Protein AF-A0A0S9PGB2-F1 (afdb_monomer)

Radius of gyration: 27.09 Å; Cα contacts (8 Å, |Δi|>4): 411; chains: 1; bounding box: 70×61×72 Å

Sequence (235 aa):
MLALAMAAGVLAFSVLALTLFSVLPAKAAVHAAADSAAIAAAESASRSTAERSCSIAAEAASLNGTTLLRCDVSDSEATVAVGRSILATSFSVTARAAVPRAKPTVANGAMPDDELVPVVYPGVRESPPVRLRSDVAAALLRLLEAYHAETGDYLPVDEGYRDLAEQQRVFDQYGWPRAAIPGTSNHGEGTAVDFVNPPVVRWAHPHTWLAANASQFGFEPLTDPDEPWHWNYTG

Structure (mmCIF, N/CA/C/O backbone):
data_AF-A0A0S9PGB2-F1
#
_entry.id   AF-A0A0S9PGB2-F1
#
loop_
_atom_site.group_PDB
_atom_site.id
_atom_site.type_symbol
_atom_site.label_atom_id
_atom_site.label_alt_id
_atom_site.label_comp_id
_atom_site.label_asym_id
_atom_site.label_entity_id
_atom_site.label_seq_id
_atom_site.pdbx_PDB_ins_code
_atom_site.Cartn_x
_atom_site.Cartn_y
_atom_site.Cartn_z
_atom_site.occupancy
_atom_site.B_iso_or_equiv
_atom_site.auth_seq_id
_atom_site.auth_comp_id
_atom_site.auth_asym_id
_atom_site.auth_atom_id
_atom_site.pdbx_PDB_model_num
ATOM 1 N N . MET A 1 1 ? -44.911 40.619 44.812 1.00 62.84 1 MET A N 1
ATOM 2 C CA . MET A 1 1 ? -44.079 40.505 43.588 1.00 62.84 1 MET A CA 1
ATOM 3 C C . MET A 1 1 ? -42.685 39.937 43.860 1.00 62.84 1 MET A C 1
ATOM 5 O O . MET A 1 1 ? -42.253 39.093 43.090 1.00 62.84 1 MET A O 1
ATOM 9 N N . LEU A 1 2 ? -42.019 40.299 44.966 1.00 67.25 2 LEU A N 1
ATOM 10 C CA . LEU A 1 2 ? -40.672 39.805 45.307 1.00 67.25 2 LEU A CA 1
ATOM 11 C C . LEU A 1 2 ? -40.567 38.267 45.439 1.00 67.25 2 LEU A C 1
ATOM 13 O O . LEU A 1 2 ? -39.632 37.671 44.920 1.00 67.25 2 LEU A O 1
ATOM 17 N N . ALA A 1 3 ? -41.554 37.610 46.060 1.00 67.81 3 ALA A N 1
ATOM 18 C CA . ALA A 1 3 ? -41.560 36.151 46.225 1.00 67.81 3 ALA A CA 1
ATOM 19 C C . ALA A 1 3 ? -41.664 35.379 44.892 1.00 67.81 3 ALA A C 1
ATOM 21 O O . ALA A 1 3 ? -40.992 34.368 44.719 1.00 67.81 3 ALA A O 1
ATOM 22 N N . LEU A 1 4 ? -42.449 35.881 43.926 1.00 68.19 4 LEU A N 1
ATOM 23 C CA . LEU A 1 4 ? -42.538 35.282 42.587 1.00 68.19 4 LEU A CA 1
ATOM 24 C C . LEU A 1 4 ? -41.225 35.439 41.808 1.00 68.19 4 LEU A C 1
ATOM 26 O O . LEU A 1 4 ? -40.801 34.504 41.138 1.00 68.19 4 LEU A O 1
ATOM 30 N N . ALA A 1 5 ? -40.570 36.599 41.918 1.00 71.06 5 ALA A N 1
ATOM 31 C CA . ALA A 1 5 ? -39.291 36.850 41.258 1.00 71.06 5 ALA A CA 1
ATOM 32 C C . ALA A 1 5 ? -38.166 35.961 41.820 1.00 71.06 5 ALA A C 1
ATOM 34 O O . ALA A 1 5 ? -37.381 35.412 41.051 1.00 71.06 5 ALA A O 1
ATOM 35 N N . MET A 1 6 ? -38.124 35.752 43.144 1.00 73.44 6 MET A N 1
ATOM 36 C CA . MET A 1 6 ? -37.164 34.828 43.761 1.00 73.44 6 MET A CA 1
ATOM 37 C C . MET A 1 6 ? -37.427 33.371 43.364 1.00 73.44 6 MET A C 1
ATOM 39 O O . MET A 1 6 ? -36.485 32.665 43.016 1.00 73.44 6 MET A O 1
ATOM 43 N N . ALA A 1 7 ? -38.690 32.930 43.344 1.00 73.56 7 ALA A N 1
ATOM 44 C CA . ALA A 1 7 ? -39.041 31.579 42.906 1.00 73.56 7 ALA A CA 1
ATOM 45 C C . ALA A 1 7 ? -38.656 31.329 41.435 1.00 73.56 7 ALA A C 1
ATOM 47 O O . ALA A 1 7 ? -38.067 30.296 41.123 1.00 73.56 7 ALA A O 1
ATOM 48 N N . ALA A 1 8 ? -38.917 32.295 40.546 1.00 74.06 8 ALA A N 1
ATOM 49 C CA . ALA A 1 8 ? -38.516 32.219 39.141 1.00 74.06 8 ALA A CA 1
ATOM 50 C C . ALA A 1 8 ? -36.985 32.197 38.967 1.00 74.06 8 ALA A C 1
ATOM 52 O O . ALA A 1 8 ? -36.471 31.423 38.160 1.00 74.06 8 ALA A O 1
ATOM 53 N N . GLY A 1 9 ? -36.251 32.996 39.751 1.00 76.12 9 GLY A N 1
ATOM 54 C CA . GLY A 1 9 ? -34.786 33.019 39.740 1.00 76.12 9 GLY A CA 1
ATOM 55 C C . GLY A 1 9 ? -34.155 31.709 40.220 1.00 76.12 9 GLY A C 1
ATOM 56 O O . GLY A 1 9 ? -33.225 31.214 39.585 1.00 76.12 9 GLY A O 1
ATOM 57 N N . VAL A 1 10 ? -34.692 31.105 41.287 1.00 78.56 10 VAL A N 1
ATOM 58 C CA . VAL A 1 10 ? -34.246 29.788 41.775 1.00 78.56 10 VAL A CA 1
ATOM 59 C C . VAL A 1 10 ? -34.512 28.712 40.726 1.00 78.56 10 VAL A C 1
ATOM 61 O O . VAL A 1 10 ? -33.611 27.935 40.432 1.00 78.56 10 VAL A O 1
ATOM 64 N N . LEU A 1 11 ? -35.694 28.704 40.099 1.00 77.31 11 LEU A N 1
ATOM 65 C CA . LEU A 1 11 ? -36.014 27.736 39.046 1.00 77.31 11 LEU A CA 1
ATOM 66 C C . LEU A 1 11 ? -35.051 27.851 37.852 1.00 77.31 11 LEU A C 1
ATOM 68 O O . LEU A 1 11 ? -34.526 26.843 37.382 1.00 77.31 11 LEU A O 1
ATOM 72 N N . ALA A 1 12 ? -34.785 29.077 37.390 1.00 73.88 12 ALA A N 1
ATOM 73 C CA . ALA A 1 12 ? -33.866 29.332 36.284 1.00 73.88 12 ALA A CA 1
ATOM 74 C C . ALA A 1 12 ? -32.426 28.912 36.624 1.00 73.88 12 ALA A C 1
ATOM 76 O O . ALA A 1 12 ? -31.763 28.271 35.809 1.00 73.88 12 ALA A O 1
ATOM 77 N N . PHE A 1 13 ? -31.961 29.208 37.843 1.00 77.81 13 PHE A N 1
ATOM 78 C CA . PHE A 1 13 ? -30.645 28.785 38.318 1.00 77.81 13 PHE A CA 1
ATOM 79 C C . PHE A 1 13 ? -30.544 27.261 38.452 1.00 77.81 13 PHE A C 1
ATOM 81 O O . PHE A 1 13 ? -29.544 26.683 38.036 1.00 77.81 13 PHE A O 1
ATOM 88 N N . SER A 1 14 ? -31.578 26.590 38.968 1.00 75.06 14 SER A N 1
ATOM 89 C CA . SER A 1 14 ? -31.619 25.128 39.072 1.00 75.06 14 SER A CA 1
ATOM 90 C C . SER A 1 14 ? -31.578 24.456 37.701 1.00 75.06 14 SER A C 1
ATOM 92 O O . SER A 1 14 ? -30.811 23.514 37.521 1.00 75.06 14 SER A O 1
ATOM 94 N N . VAL A 1 15 ? -32.342 24.952 36.722 1.00 74.81 15 VAL A N 1
ATOM 95 C CA . VAL A 1 15 ? -32.314 24.437 35.341 1.00 74.81 15 VAL A CA 1
ATOM 96 C C . VAL A 1 15 ? -30.938 24.651 34.711 1.00 74.81 15 VAL A C 1
ATOM 98 O O . VAL A 1 15 ? -30.377 23.718 34.137 1.00 74.81 15 VAL A O 1
ATOM 101 N N . LEU A 1 16 ? -30.353 25.843 34.867 1.00 73.75 16 LEU A N 1
ATOM 102 C CA . LEU A 1 16 ? -29.015 26.141 34.359 1.00 73.75 16 LEU A CA 1
ATOM 103 C C . LEU A 1 16 ? -27.956 25.236 35.011 1.00 73.75 16 LEU A C 1
ATOM 105 O O . LEU A 1 16 ? -27.157 24.624 34.305 1.00 73.75 16 LEU A O 1
ATOM 109 N N . ALA A 1 17 ? -27.997 25.062 36.332 1.00 74.56 17 ALA A N 1
ATOM 110 C CA . ALA A 1 17 ? -27.107 24.160 37.057 1.00 74.56 17 ALA A CA 1
ATOM 111 C C . ALA A 1 17 ? -27.272 22.696 36.600 1.00 74.56 17 ALA A C 1
ATOM 113 O O . ALA A 1 17 ? -26.277 22.042 36.305 1.00 74.56 17 ALA A O 1
ATOM 114 N N . LEU A 1 18 ? -28.500 22.190 36.445 1.00 68.00 18 LEU A N 1
ATOM 115 C CA . LEU A 1 18 ? -28.770 20.850 35.898 1.00 68.00 18 LEU A CA 1
ATOM 116 C C . LEU A 1 18 ? -28.193 20.681 34.485 1.00 68.00 18 LEU A C 1
ATOM 118 O O . LEU A 1 18 ? -27.585 19.659 34.170 1.00 68.00 18 LEU A O 1
ATOM 122 N N . THR A 1 19 ? -28.325 21.693 33.626 1.00 67.75 19 THR A N 1
ATOM 123 C CA . THR A 1 19 ? -27.748 21.623 32.277 1.00 67.75 19 THR A CA 1
ATOM 124 C C . THR A 1 19 ? -26.215 21.593 32.312 1.00 67.75 19 THR A C 1
ATOM 126 O O . THR A 1 19 ? -25.602 20.719 31.703 1.00 67.75 19 THR A O 1
ATOM 129 N N . LEU A 1 20 ? -25.570 22.469 33.085 1.00 68.06 20 LEU A N 1
ATOM 130 C CA . LEU A 1 20 ? -24.107 22.530 33.163 1.00 68.06 20 LEU A CA 1
ATOM 131 C C . LEU A 1 20 ? -23.492 21.308 33.857 1.00 68.06 20 LEU A C 1
ATOM 133 O O . LEU A 1 20 ? -22.518 20.753 33.351 1.00 68.06 20 LEU A O 1
ATOM 137 N N . PHE A 1 21 ? -24.059 20.865 34.980 1.00 72.00 21 PHE A N 1
ATOM 138 C CA . PHE A 1 21 ? -23.478 19.793 35.794 1.00 72.00 21 PHE A CA 1
ATOM 139 C C . PHE A 1 21 ? -23.884 18.385 35.349 1.00 72.00 21 PHE A C 1
ATOM 141 O O . PHE A 1 21 ? -23.192 17.429 35.692 1.00 72.00 21 PHE A O 1
ATOM 148 N N . SER A 1 22 ? -24.975 18.223 34.592 1.00 67.75 22 SER A N 1
ATOM 149 C CA . SER A 1 22 ? -25.475 16.895 34.195 1.00 67.75 22 SER A CA 1
ATOM 150 C C . SER A 1 22 ? -25.380 16.631 32.690 1.00 67.75 22 SER A C 1
ATOM 152 O O . SER A 1 22 ? -25.021 15.526 32.289 1.00 67.75 22 SER A O 1
ATOM 154 N N . VAL A 1 23 ? -25.673 17.620 31.838 1.00 69.94 23 VAL A N 1
ATOM 155 C CA . VAL A 1 23 ? -25.815 17.423 30.377 1.00 69.94 23 VAL A CA 1
ATOM 156 C C . VAL A 1 23 ? -24.464 17.500 29.657 1.00 69.94 23 VAL A C 1
ATOM 158 O O . VAL A 1 23 ? -24.192 16.674 28.786 1.00 69.94 23 VAL A O 1
ATOM 161 N N . LEU A 1 24 ? -23.587 18.445 30.017 1.00 72.44 24 LEU A N 1
ATOM 162 C CA . LEU A 1 24 ? -22.270 18.582 29.370 1.00 72.44 24 LEU A CA 1
ATOM 163 C C . LEU A 1 24 ? -21.347 17.369 29.601 1.00 72.44 24 LEU A C 1
ATOM 165 O O . LEU A 1 24 ? -20.832 16.838 28.611 1.00 72.44 24 LEU A O 1
ATOM 169 N N . PRO A 1 25 ? -21.168 16.863 30.841 1.00 80.06 25 PRO A N 1
ATOM 170 C CA . PRO A 1 25 ? -20.353 15.669 31.074 1.00 80.06 25 PRO A CA 1
ATOM 171 C C . PRO A 1 25 ? -20.945 14.436 30.391 1.00 80.06 25 PRO A C 1
ATOM 173 O O . PRO A 1 25 ? -20.214 13.599 29.869 1.00 80.06 25 PRO A O 1
ATOM 176 N N . ALA A 1 26 ? -22.277 14.344 30.341 1.00 78.56 26 ALA A N 1
ATOM 177 C CA . ALA A 1 26 ? -22.962 13.265 29.651 1.00 78.56 26 ALA A CA 1
ATOM 178 C C . ALA A 1 26 ? -22.689 13.264 28.149 1.00 78.56 26 ALA A C 1
ATOM 180 O O . ALA A 1 26 ? -22.413 12.205 27.595 1.00 78.56 26 ALA A O 1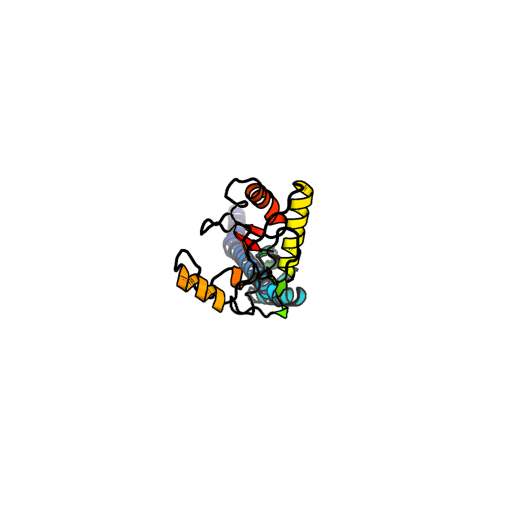
ATOM 181 N N . LYS A 1 27 ? -22.712 14.431 27.495 1.00 82.19 27 LYS A N 1
ATOM 182 C CA . LYS A 1 27 ? -22.366 14.541 26.074 1.00 82.19 27 LYS A CA 1
ATOM 183 C C . LYS A 1 27 ? -20.935 14.062 25.821 1.00 82.19 27 LYS A C 1
ATOM 185 O O . LYS A 1 27 ? -20.730 13.254 24.921 1.00 82.19 27 LYS A O 1
ATOM 190 N N . ALA A 1 28 ? -19.972 14.511 26.627 1.00 85.69 28 ALA A N 1
ATOM 191 C CA . ALA A 1 28 ? -18.584 14.059 26.519 1.00 85.69 28 ALA A CA 1
ATOM 192 C C . ALA A 1 28 ? -18.457 12.536 26.716 1.00 85.69 28 ALA A C 1
ATOM 194 O O . ALA A 1 28 ? -17.762 11.875 25.949 1.00 85.69 28 ALA A O 1
ATOM 195 N N . ALA A 1 29 ? -19.193 11.966 27.675 1.00 87.69 29 ALA A N 1
ATOM 196 C CA . ALA A 1 29 ? -19.232 10.522 27.890 1.00 87.69 29 ALA A CA 1
ATOM 197 C C . ALA A 1 29 ? -19.841 9.758 26.698 1.00 87.69 29 ALA A C 1
ATOM 199 O O . ALA A 1 29 ? -19.330 8.703 26.338 1.00 87.69 29 ALA A O 1
ATOM 200 N N . VAL A 1 30 ? -20.893 10.283 26.053 1.00 91.75 30 VAL A N 1
ATOM 201 C CA . VAL A 1 30 ? -21.469 9.660 24.843 1.00 91.75 30 VAL A CA 1
ATOM 202 C C . VAL A 1 30 ? -20.490 9.721 23.665 1.00 91.75 30 VAL A C 1
ATOM 204 O O . VAL A 1 30 ? -20.420 8.763 22.904 1.00 91.75 30 VAL A O 1
ATOM 207 N N . HIS A 1 31 ? -19.701 10.793 23.531 1.00 93.50 31 HIS A N 1
ATOM 208 C CA . HIS A 1 31 ? -18.625 10.854 22.532 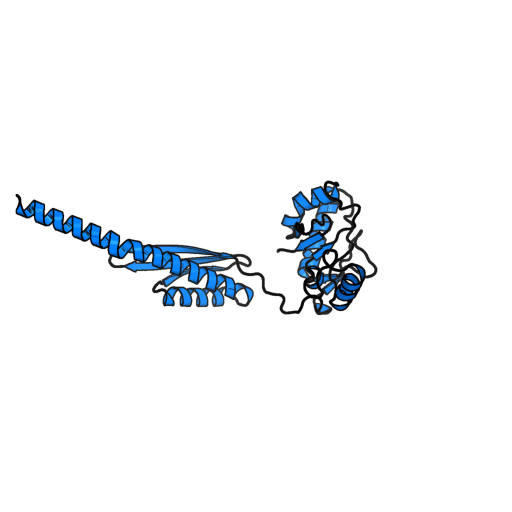1.00 93.50 31 HIS A CA 1
ATOM 209 C C . HIS A 1 31 ? -17.559 9.784 22.776 1.00 93.50 31 HIS A C 1
ATOM 211 O O . HIS A 1 31 ? -17.297 8.986 21.884 1.00 93.50 31 HIS A O 1
ATOM 217 N N . ALA A 1 32 ? -17.027 9.698 23.998 1.00 91.44 32 ALA A N 1
ATOM 218 C CA . ALA A 1 32 ? -16.041 8.674 24.343 1.00 91.44 32 ALA A CA 1
ATOM 219 C C . ALA A 1 32 ? -16.584 7.244 24.136 1.00 91.44 32 ALA A C 1
ATOM 221 O O . ALA A 1 32 ? -15.859 6.358 23.682 1.00 91.44 32 ALA A O 1
ATOM 222 N N . ALA A 1 33 ? -17.871 7.023 24.426 1.00 94.38 33 ALA A N 1
ATOM 223 C CA . ALA A 1 33 ? -18.544 5.754 24.166 1.00 94.38 33 ALA A CA 1
ATOM 224 C C . ALA A 1 33 ? -18.650 5.437 22.666 1.00 94.38 33 ALA A C 1
ATOM 226 O O . ALA A 1 33 ? -18.420 4.296 22.269 1.00 94.38 33 ALA A O 1
ATOM 227 N N . ALA A 1 34 ? -18.980 6.436 21.839 1.00 95.44 34 ALA A N 1
ATOM 228 C CA . ALA A 1 34 ? -19.053 6.290 20.389 1.00 95.44 34 ALA A CA 1
ATOM 229 C C . ALA A 1 34 ? -17.679 5.936 19.807 1.00 95.44 34 ALA A C 1
ATOM 231 O O . ALA A 1 34 ? -17.576 4.975 19.047 1.00 95.44 34 ALA A O 1
ATOM 232 N N . ASP A 1 35 ? -16.633 6.657 20.216 1.00 96.44 35 ASP A N 1
ATOM 233 C CA . ASP A 1 35 ? -15.259 6.426 19.760 1.00 96.44 35 ASP A CA 1
ATOM 234 C C . ASP A 1 35 ? -14.769 5.029 20.167 1.00 96.44 35 ASP A C 1
ATOM 236 O O . ASP A 1 35 ? -14.263 4.279 19.333 1.00 96.44 35 ASP A O 1
ATOM 240 N N . SER A 1 36 ? -15.004 4.628 21.423 1.00 96.31 36 SER A N 1
ATOM 241 C CA . SER A 1 36 ? -14.651 3.285 21.910 1.00 96.31 36 SER A CA 1
ATOM 242 C C . SER A 1 36 ? -15.353 2.184 21.111 1.00 96.31 36 SER A C 1
ATOM 244 O O . SER A 1 36 ? -14.734 1.182 20.756 1.00 96.31 36 SER A O 1
ATOM 246 N N . ALA A 1 37 ? -16.643 2.363 20.811 1.00 97.25 37 ALA A N 1
ATOM 247 C CA . ALA A 1 37 ? -17.420 1.393 20.046 1.00 97.25 37 ALA A CA 1
ATOM 248 C C . ALA A 1 37 ? -16.988 1.330 18.570 1.00 97.25 37 ALA A C 1
ATOM 250 O O . ALA A 1 37 ? -16.929 0.236 18.007 1.00 97.25 37 ALA A O 1
ATOM 251 N N . ALA A 1 38 ? -16.645 2.469 17.958 1.00 96.69 38 ALA A N 1
ATOM 252 C CA . ALA A 1 38 ? -16.111 2.521 16.598 1.00 96.69 38 ALA A CA 1
ATOM 253 C C . ALA A 1 38 ? -14.747 1.820 16.498 1.00 96.69 38 ALA A C 1
ATOM 255 O O . ALA A 1 38 ? -14.555 1.002 15.601 1.00 96.69 38 ALA A O 1
ATOM 256 N N . ILE A 1 39 ? -13.835 2.063 17.448 1.00 94.88 39 ILE A N 1
ATOM 257 C CA . ILE A 1 39 ? -12.528 1.387 17.504 1.00 94.88 39 ILE A CA 1
ATOM 258 C C . ILE A 1 39 ? -12.711 -0.127 17.658 1.00 94.88 39 ILE A C 1
ATOM 260 O O . ILE A 1 39 ? -12.121 -0.897 16.905 1.00 94.88 39 ILE A O 1
ATOM 264 N N . ALA A 1 40 ? -13.581 -0.567 18.571 1.00 94.25 40 ALA A N 1
ATOM 265 C CA . ALA A 1 40 ? -13.823 -1.992 18.795 1.00 94.25 40 ALA A CA 1
ATOM 266 C C . ALA A 1 40 ? -14.424 -2.695 17.555 1.00 94.25 40 ALA A C 1
ATOM 268 O O . ALA A 1 40 ? -14.061 -3.834 17.234 1.00 94.25 40 ALA A O 1
ATOM 269 N N . ALA A 1 41 ? -15.311 -2.010 16.823 1.00 95.25 41 ALA A N 1
ATOM 270 C CA . ALA A 1 41 ? -15.821 -2.487 15.539 1.00 95.25 41 ALA A CA 1
ATOM 271 C C . ALA A 1 41 ? -14.692 -2.609 14.502 1.00 95.25 41 ALA A C 1
ATOM 273 O O . ALA A 1 41 ? -14.531 -3.661 13.888 1.00 95.25 41 ALA A O 1
ATOM 274 N N . ALA A 1 42 ? -13.877 -1.563 14.352 1.00 92.56 42 ALA A N 1
ATOM 275 C CA . ALA A 1 42 ? -12.809 -1.506 13.363 1.00 92.56 42 ALA A CA 1
ATOM 276 C C . ALA A 1 42 ? -11.703 -2.548 13.612 1.00 92.56 42 ALA A C 1
ATOM 278 O O . ALA A 1 42 ? -11.303 -3.267 12.698 1.00 92.56 42 ALA A O 1
ATOM 279 N N . GLU A 1 43 ? -11.238 -2.705 14.853 1.00 89.44 43 GLU A N 1
ATOM 280 C CA . GLU A 1 43 ? -10.185 -3.671 15.201 1.00 89.44 43 GLU A CA 1
ATOM 281 C C . GLU A 1 43 ? -10.607 -5.130 14.983 1.00 89.44 43 GLU A C 1
ATOM 283 O O . GLU A 1 43 ? -9.780 -5.989 14.645 1.00 89.44 43 GLU A O 1
ATOM 288 N N . SER A 1 44 ? -11.890 -5.428 15.193 1.00 89.75 44 SER A N 1
ATOM 289 C CA . SER A 1 44 ? -12.446 -6.767 14.989 1.00 89.75 44 SER A CA 1
ATOM 290 C C . SER A 1 44 ? -12.783 -7.051 13.526 1.00 89.75 44 SER A C 1
ATOM 292 O O . SER A 1 44 ? -12.696 -8.210 13.115 1.00 89.75 44 SER A O 1
ATOM 294 N N . ALA A 1 45 ? -13.100 -6.025 12.730 1.00 88.69 45 ALA A N 1
ATOM 295 C CA . ALA A 1 45 ? -13.427 -6.164 11.309 1.00 88.69 45 ALA A CA 1
ATOM 296 C C . ALA A 1 45 ? -12.282 -6.799 10.505 1.00 88.69 45 ALA A C 1
ATOM 298 O O . ALA A 1 45 ? -12.523 -7.611 9.622 1.00 88.69 45 ALA A O 1
ATOM 299 N N . SER A 1 46 ? -11.030 -6.545 10.901 1.00 81.06 46 SER A N 1
ATOM 300 C CA . SER A 1 46 ? -9.842 -7.171 10.294 1.00 81.06 46 SER A CA 1
ATOM 301 C C . SER A 1 46 ? -9.795 -8.708 10.397 1.00 81.06 46 SER A C 1
ATOM 303 O O . SER A 1 46 ? -8.993 -9.346 9.719 1.00 81.06 46 SER A O 1
ATOM 305 N N . ARG A 1 47 ? -10.594 -9.317 11.287 1.00 80.75 47 ARG A N 1
ATOM 306 C CA . ARG A 1 47 ? -10.511 -10.745 11.658 1.00 80.75 47 ARG A CA 1
ATOM 307 C C . ARG A 1 47 ? -11.871 -11.441 11.772 1.00 80.75 47 ARG A C 1
ATOM 309 O O . ARG A 1 47 ? -11.922 -12.603 12.173 1.00 80.75 47 ARG A O 1
ATOM 316 N N . SER A 1 48 ? -12.978 -10.749 11.507 1.00 86.00 48 SER A N 1
ATOM 317 C CA . SER A 1 48 ? -14.324 -11.282 11.739 1.00 86.00 48 SER A CA 1
ATOM 318 C C . SER A 1 48 ? -15.366 -10.663 10.808 1.00 86.00 48 SER A C 1
ATOM 320 O O . SER A 1 48 ? -15.086 -9.712 10.090 1.00 86.00 48 SER A O 1
ATOM 322 N N . THR A 1 49 ? -16.573 -11.234 10.787 1.00 90.69 49 THR A N 1
ATOM 323 C CA . THR A 1 49 ? -17.679 -10.718 9.973 1.00 90.69 49 THR A CA 1
ATOM 324 C C . THR A 1 49 ? -18.200 -9.388 10.520 1.00 90.69 49 THR A C 1
ATOM 326 O O . THR A 1 49 ? -18.165 -9.153 11.729 1.00 90.69 49 THR A O 1
ATOM 329 N N . ALA A 1 50 ? -18.788 -8.560 9.650 1.00 90.50 50 ALA A N 1
ATOM 330 C CA . ALA A 1 50 ? -19.432 -7.302 10.041 1.00 90.50 50 ALA A CA 1
ATOM 331 C C . ALA A 1 50 ? -20.450 -7.486 11.187 1.00 90.50 50 ALA A C 1
ATOM 333 O O . ALA A 1 50 ? -20.490 -6.692 12.122 1.00 90.50 50 ALA A O 1
ATOM 334 N N . GLU A 1 51 ? -21.222 -8.579 11.172 1.00 92.94 51 GLU A N 1
ATOM 335 C CA . GLU A 1 51 ? -22.169 -8.914 12.242 1.00 92.94 51 GLU A CA 1
ATOM 336 C C . GLU A 1 51 ? -21.466 -9.116 13.595 1.00 92.94 51 GLU A C 1
ATOM 338 O O . GLU A 1 51 ? -21.896 -8.571 14.618 1.00 92.94 51 GLU A O 1
ATOM 343 N N . ARG A 1 52 ? -20.344 -9.849 13.611 1.00 94.31 52 ARG A N 1
ATOM 344 C CA . ARG A 1 52 ? -19.567 -10.071 14.835 1.00 94.31 52 ARG A CA 1
ATOM 345 C C . ARG A 1 52 ? -18.925 -8.775 15.325 1.00 94.31 52 ARG A C 1
ATOM 347 O O . ARG A 1 52 ? -18.978 -8.507 16.528 1.00 94.31 52 ARG A O 1
ATOM 354 N N . SER A 1 53 ? -18.389 -7.962 14.419 1.00 95.19 53 SER A N 1
ATOM 355 C CA . SER A 1 53 ? -17.833 -6.644 14.733 1.00 95.19 53 SER A CA 1
ATOM 356 C C . SER A 1 53 ? -18.871 -5.696 15.324 1.00 95.19 53 SER A C 1
ATOM 358 O O . SER A 1 53 ? -18.608 -5.046 16.336 1.00 95.19 53 SER A O 1
ATOM 360 N N . CYS A 1 54 ? -20.088 -5.673 14.779 1.00 97.50 54 CYS A N 1
ATOM 361 C CA . CYS A 1 54 ? -21.176 -4.871 15.332 1.00 97.50 54 CYS A CA 1
ATOM 362 C C . CYS A 1 54 ? -21.663 -5.382 16.695 1.00 97.50 54 CYS A C 1
ATOM 364 O O . CYS A 1 54 ? -22.025 -4.577 17.555 1.00 97.50 54 CYS A O 1
ATOM 366 N N . SER A 1 55 ? -21.616 -6.693 16.945 1.00 97.75 55 SER A N 1
ATOM 367 C CA . SER A 1 55 ? -21.864 -7.251 18.281 1.00 97.75 55 SER A CA 1
ATOM 368 C C . SER A 1 55 ? -20.820 -6.783 19.305 1.00 97.75 55 SER A C 1
ATOM 370 O O . SER A 1 55 ? -21.192 -6.425 20.422 1.00 97.75 55 SER A O 1
ATOM 372 N N . ILE A 1 56 ? -19.540 -6.722 18.925 1.00 96.69 56 ILE A N 1
ATOM 373 C CA . ILE A 1 56 ? -18.457 -6.205 19.780 1.00 96.69 56 ILE A CA 1
ATOM 374 C C . ILE A 1 56 ? -18.638 -4.699 20.037 1.00 96.69 56 ILE A C 1
ATOM 376 O O . ILE A 1 56 ? -18.505 -4.239 21.172 1.00 96.69 56 ILE A O 1
ATOM 380 N N . ALA A 1 57 ? -19.018 -3.932 19.012 1.00 97.44 57 ALA A N 1
ATOM 381 C CA . ALA A 1 57 ? -19.347 -2.513 19.149 1.00 97.44 57 ALA A CA 1
ATOM 382 C C . ALA A 1 57 ? -20.514 -2.281 20.124 1.00 97.44 57 ALA A C 1
ATOM 384 O O . ALA A 1 57 ? -20.478 -1.351 20.932 1.00 97.44 57 ALA A O 1
ATOM 385 N N . ALA A 1 58 ? -21.540 -3.139 20.079 1.00 97.75 58 ALA A N 1
ATOM 386 C CA . ALA A 1 58 ? -22.678 -3.079 20.993 1.00 97.75 58 ALA A CA 1
ATOM 387 C C . ALA A 1 58 ? -22.271 -3.340 22.449 1.00 97.75 58 ALA A C 1
ATOM 389 O O . ALA A 1 58 ? -22.740 -2.647 23.354 1.00 97.75 58 ALA A O 1
ATOM 390 N N . GLU A 1 59 ? -21.375 -4.302 22.673 1.00 97.44 59 GLU A N 1
ATOM 391 C CA . GLU A 1 59 ? -20.823 -4.595 23.996 1.00 97.44 59 GLU A CA 1
ATOM 392 C C . GLU A 1 59 ? -20.011 -3.406 24.533 1.00 97.44 59 GLU A C 1
ATOM 394 O O . GLU A 1 59 ? -20.264 -2.941 25.648 1.00 97.44 59 GLU A O 1
ATOM 399 N N . ALA A 1 60 ? -19.127 -2.830 23.711 1.00 96.38 60 ALA A N 1
ATOM 400 C CA . ALA A 1 60 ? -18.361 -1.632 24.061 1.00 96.38 60 ALA A CA 1
ATOM 401 C C . ALA A 1 60 ? -19.267 -0.426 24.382 1.00 96.38 60 ALA A C 1
ATOM 403 O O . ALA A 1 60 ? -19.038 0.283 25.369 1.00 96.38 60 ALA A O 1
ATOM 404 N N . ALA A 1 61 ? -20.330 -0.214 23.599 1.00 96.62 61 ALA A N 1
ATOM 405 C CA . ALA A 1 61 ? -21.323 0.827 23.855 1.00 96.62 61 ALA A CA 1
ATOM 406 C C . ALA A 1 61 ? -22.031 0.617 25.208 1.00 96.62 61 ALA A C 1
ATOM 408 O O . ALA A 1 61 ? -22.151 1.566 25.993 1.00 96.62 61 ALA A O 1
ATOM 409 N N . SER A 1 62 ? -22.436 -0.624 25.506 1.00 96.56 62 SER A N 1
ATOM 410 C CA . SER A 1 62 ? -23.115 -1.001 26.753 1.00 96.56 62 SER A CA 1
ATOM 411 C C . SER A 1 62 ? -22.226 -0.807 27.982 1.00 96.56 62 SER A C 1
ATOM 413 O O . SER A 1 62 ? -22.685 -0.264 28.989 1.00 96.56 62 SER A O 1
ATOM 415 N N . LEU A 1 63 ? -20.947 -1.189 27.903 1.00 95.25 63 LEU A N 1
ATOM 416 C CA . LEU A 1 63 ? -19.973 -0.981 28.984 1.00 95.25 63 LEU A CA 1
ATOM 417 C C . LEU A 1 63 ? -19.768 0.507 29.310 1.00 95.25 63 LEU A C 1
ATOM 419 O O . LEU A 1 63 ? -19.475 0.855 30.452 1.00 95.25 63 LEU A O 1
ATOM 423 N N . ASN A 1 64 ? -20.000 1.390 28.335 1.00 94.25 64 ASN A N 1
ATOM 424 C CA . ASN A 1 64 ? -19.947 2.842 28.505 1.00 94.25 64 ASN A CA 1
ATOM 425 C C . ASN A 1 64 ? -21.320 3.482 28.809 1.00 94.25 64 ASN A C 1
ATOM 427 O O . ASN A 1 64 ? -21.468 4.707 28.786 1.00 94.25 64 ASN A O 1
ATOM 431 N N . GLY A 1 65 ? -22.342 2.675 29.113 1.00 93.00 65 GLY A N 1
ATOM 432 C CA . GLY A 1 65 ? -23.674 3.162 29.484 1.00 93.00 65 GLY A CA 1
ATOM 433 C C . GLY A 1 65 ? -24.444 3.806 28.328 1.00 93.00 65 GLY A C 1
ATOM 434 O O . GLY A 1 65 ? -25.262 4.703 28.555 1.00 93.00 65 GLY A O 1
ATOM 435 N N . THR A 1 66 ? -24.169 3.374 27.099 1.00 96.00 66 THR A N 1
ATOM 436 C CA . THR A 1 66 ? -24.871 3.789 25.879 1.00 96.00 66 THR A CA 1
ATOM 437 C C . THR A 1 66 ? -25.459 2.575 25.163 1.00 96.00 66 THR A C 1
ATOM 439 O O . THR A 1 66 ? -25.126 1.431 25.463 1.00 96.00 66 THR A O 1
ATOM 442 N N . THR A 1 67 ? -26.361 2.807 24.219 1.00 97.38 67 THR A N 1
ATOM 443 C CA . THR A 1 67 ? -26.949 1.759 23.382 1.00 97.38 67 THR A CA 1
ATOM 444 C C . THR A 1 67 ? -26.510 1.960 21.944 1.00 97.38 67 THR A C 1
ATOM 446 O O . THR A 1 67 ? -26.558 3.081 21.436 1.00 97.38 67 THR A O 1
ATOM 449 N N . LEU A 1 68 ? -26.105 0.879 21.280 1.00 97.62 68 LEU A N 1
ATOM 450 C CA . LEU A 1 68 ? -25.818 0.901 19.852 1.00 97.62 68 LEU A CA 1
ATOM 451 C C . LEU A 1 68 ? -27.110 1.155 19.064 1.00 97.62 68 LEU A C 1
ATOM 453 O O . LEU A 1 68 ? -28.085 0.422 19.210 1.00 97.62 68 LEU A O 1
ATOM 457 N N . LEU A 1 69 ? -27.108 2.194 18.234 1.00 97.69 69 LEU A N 1
ATOM 458 C CA . LEU A 1 69 ? -28.233 2.570 17.372 1.00 97.69 69 LEU A CA 1
ATOM 459 C C . LEU A 1 69 ? -28.010 2.127 15.925 1.00 97.69 69 LEU A C 1
ATOM 461 O O . LEU A 1 69 ? -28.954 1.738 15.239 1.00 97.69 69 LEU A O 1
ATOM 465 N N . ARG A 1 70 ? -26.765 2.220 15.449 1.00 97.81 70 ARG A N 1
ATOM 466 C CA . ARG A 1 70 ? -26.353 1.814 14.102 1.00 97.81 70 ARG A CA 1
ATOM 467 C C . ARG A 1 70 ? -24.897 1.370 14.128 1.00 97.81 70 ARG A C 1
ATOM 469 O O . ARG A 1 70 ? -24.086 1.972 14.826 1.00 97.81 70 ARG A O 1
ATOM 476 N N . CYS A 1 71 ? -24.582 0.362 13.332 1.00 97.62 71 CYS A N 1
ATOM 477 C CA . CYS A 1 71 ? -23.224 -0.055 13.035 1.00 97.62 71 CYS A CA 1
ATOM 478 C C . CYS A 1 71 ? -23.159 -0.433 11.556 1.00 97.62 71 CYS A C 1
ATOM 480 O O . CYS A 1 71 ? -24.015 -1.178 11.080 1.00 97.62 71 CYS A O 1
ATOM 482 N N . ASP A 1 72 ? -22.190 0.136 10.853 1.00 97.31 72 ASP A N 1
ATOM 483 C CA . ASP A 1 72 ? -21.874 -0.142 9.457 1.00 97.31 72 ASP A CA 1
ATOM 484 C C . ASP A 1 72 ? -20.367 -0.395 9.378 1.00 97.31 72 ASP A C 1
ATOM 486 O O . ASP A 1 72 ? -19.579 0.402 9.895 1.00 97.31 72 ASP A O 1
ATOM 490 N N . VAL A 1 73 ? -19.975 -1.536 8.822 1.00 94.25 73 VAL A N 1
ATOM 491 C CA . VAL A 1 73 ? -18.578 -1.957 8.721 1.00 94.25 73 VAL A CA 1
ATOM 492 C C . VAL A 1 73 ? -18.289 -2.249 7.260 1.00 94.25 73 VAL A C 1
ATOM 494 O O . VAL A 1 73 ? -18.933 -3.103 6.653 1.00 94.25 73 VAL A O 1
ATOM 497 N N . SER A 1 74 ? -17.299 -1.539 6.735 1.00 89.69 74 SER A N 1
ATOM 498 C CA . SER A 1 74 ? -16.708 -1.744 5.415 1.00 89.69 74 SER A CA 1
ATOM 499 C C . SER A 1 74 ? -15.276 -2.265 5.559 1.00 89.69 74 SER A C 1
ATOM 501 O O . SER A 1 74 ? -14.759 -2.361 6.673 1.00 89.69 74 SER A O 1
ATOM 503 N N . ASP A 1 75 ? -14.617 -2.562 4.440 1.00 77.50 75 ASP A N 1
ATOM 504 C CA . ASP A 1 75 ? -13.248 -3.094 4.439 1.00 77.50 75 ASP A CA 1
ATOM 505 C C . ASP A 1 75 ? -12.210 -2.114 5.019 1.00 77.50 75 ASP A C 1
ATOM 507 O O . ASP A 1 75 ? -11.178 -2.544 5.531 1.00 77.50 75 ASP A O 1
ATOM 511 N N . SER A 1 76 ? -12.474 -0.801 4.972 1.00 84.75 76 SER A N 1
ATOM 512 C CA . SER A 1 76 ? -11.527 0.245 5.391 1.00 84.75 76 SER A CA 1
ATOM 513 C C . SER A 1 76 ? -11.995 1.098 6.574 1.00 84.75 76 SER A C 1
ATOM 515 O O . SER A 1 76 ? -11.172 1.734 7.233 1.00 84.75 76 SER A O 1
ATOM 517 N N . GLU A 1 77 ? -13.289 1.105 6.902 1.00 92.88 77 GLU A N 1
ATOM 518 C CA . GLU A 1 77 ? -13.857 1.943 7.966 1.00 92.88 77 GLU A CA 1
ATOM 519 C C . GLU A 1 77 ? -15.034 1.252 8.672 1.00 92.88 77 GLU A C 1
ATOM 521 O O . GLU A 1 77 ? -15.883 0.625 8.033 1.00 92.88 77 GLU A O 1
ATOM 526 N N . ALA A 1 78 ? -15.128 1.441 9.990 1.00 95.88 78 ALA A N 1
ATOM 527 C CA . ALA A 1 78 ? -16.322 1.160 10.777 1.00 95.88 78 ALA A CA 1
ATOM 528 C C . ALA A 1 78 ? -16.985 2.468 11.234 1.00 95.88 78 ALA A C 1
ATOM 530 O O . ALA A 1 78 ? -16.357 3.299 11.894 1.00 95.88 78 ALA A O 1
ATOM 531 N N . THR A 1 79 ? -18.271 2.633 10.925 1.00 97.69 79 THR A N 1
ATOM 532 C CA . THR A 1 79 ? -19.110 3.751 11.370 1.00 97.69 79 THR A CA 1
ATOM 533 C C . THR A 1 79 ? -20.117 3.267 12.409 1.00 97.69 79 THR A C 1
ATOM 535 O O . THR A 1 79 ? -20.959 2.410 12.138 1.00 97.69 79 THR A O 1
ATOM 538 N N . VAL A 1 80 ? -20.083 3.860 13.600 1.00 98.19 80 VAL A N 1
ATOM 539 C CA . VAL A 1 80 ? -20.932 3.473 14.731 1.00 98.19 80 VAL A CA 1
ATOM 540 C C . VAL A 1 80 ? -21.707 4.678 15.250 1.00 98.19 80 VAL A C 1
ATOM 542 O O . VAL A 1 80 ? -21.141 5.748 15.456 1.00 98.19 80 VAL A O 1
ATOM 545 N N . ALA A 1 81 ? -23.005 4.505 15.499 1.00 97.94 81 ALA A N 1
ATOM 546 C CA . ALA A 1 81 ? -23.829 5.470 16.214 1.00 97.94 81 ALA A CA 1
ATOM 547 C C . ALA A 1 81 ? -24.315 4.880 17.538 1.00 97.94 81 ALA A C 1
ATOM 549 O O . ALA A 1 81 ? -24.924 3.807 17.554 1.00 97.94 81 ALA A O 1
ATOM 550 N N . VAL A 1 82 ? -24.098 5.604 18.635 1.00 97.81 82 VAL A N 1
ATOM 551 C CA . VAL A 1 82 ? -24.572 5.232 19.975 1.00 97.81 82 VAL A CA 1
ATOM 552 C C . VAL A 1 82 ? -25.461 6.322 20.553 1.00 97.81 82 VAL A C 1
ATOM 554 O O . VAL A 1 82 ? -25.316 7.502 20.224 1.00 97.81 82 VAL A O 1
ATOM 557 N N . GLY A 1 83 ? -26.370 5.930 21.440 1.00 95.50 83 GLY A N 1
ATOM 558 C CA . GLY A 1 83 ? -27.276 6.847 22.111 1.00 95.50 83 GLY A CA 1
ATOM 559 C C . GLY A 1 83 ? -27.371 6.627 23.612 1.00 95.50 83 GLY A C 1
ATOM 560 O O . GLY A 1 83 ? -27.162 5.526 24.119 1.00 95.50 83 GLY A O 1
ATOM 561 N N . ARG A 1 84 ? -27.722 7.692 24.331 1.00 94.00 84 ARG A N 1
ATOM 562 C CA . ARG A 1 84 ? -28.062 7.651 25.758 1.00 94.00 84 ARG A CA 1
ATOM 563 C C . ARG A 1 84 ? -29.166 8.653 26.045 1.00 94.00 84 ARG A C 1
ATOM 565 O O . ARG A 1 84 ? -29.132 9.767 25.532 1.00 94.00 84 ARG A O 1
ATOM 572 N N . SER A 1 85 ? -30.106 8.282 26.906 1.00 90.06 85 SER A N 1
ATOM 573 C CA . SER A 1 85 ? -31.130 9.202 27.405 1.00 90.06 85 SER A CA 1
ATOM 574 C C . SER A 1 85 ? -30.867 9.532 28.869 1.00 90.06 85 SER A C 1
ATOM 576 O O . SER A 1 85 ? -30.606 8.635 29.673 1.00 90.06 85 SER A O 1
ATOM 578 N N . ILE A 1 86 ? -30.916 10.817 29.214 1.00 81.81 86 ILE A N 1
ATOM 579 C CA . ILE A 1 86 ? -30.814 11.311 30.589 1.00 81.81 86 ILE A CA 1
ATOM 580 C C . ILE A 1 86 ? -31.987 12.253 30.814 1.00 81.81 86 ILE A C 1
ATOM 582 O O . ILE A 1 86 ? -32.066 13.316 30.197 1.00 81.81 86 ILE A O 1
ATOM 586 N N . LEU A 1 87 ? -32.894 11.858 31.710 1.00 81.50 87 LEU A N 1
ATOM 587 C CA . LEU A 1 87 ? -34.168 12.547 31.919 1.00 81.50 87 LEU A CA 1
ATOM 588 C C . LEU A 1 87 ? -34.939 12.663 30.588 1.00 81.50 87 LEU A C 1
ATOM 590 O O . LEU A 1 87 ? -35.192 11.649 29.944 1.00 81.50 87 LEU A O 1
ATOM 594 N N . ALA A 1 88 ? -35.298 13.881 30.177 1.00 80.12 88 ALA A N 1
ATOM 595 C CA . ALA A 1 88 ? -36.009 14.164 28.930 1.00 80.12 88 ALA A CA 1
ATOM 596 C C . ALA A 1 88 ? -35.080 14.432 27.727 1.00 80.12 88 ALA A C 1
ATOM 598 O O . ALA A 1 88 ? -35.569 14.728 26.639 1.00 80.12 88 ALA A O 1
ATOM 599 N N . THR A 1 89 ? -33.757 14.348 27.905 1.00 79.00 89 THR A N 1
ATOM 600 C CA . THR A 1 89 ? -32.782 14.656 26.851 1.00 79.00 89 THR A CA 1
ATOM 601 C C . THR A 1 89 ? -32.173 13.375 26.302 1.00 79.00 89 THR A C 1
ATOM 603 O O . THR A 1 89 ? -31.588 12.587 27.050 1.00 79.00 89 THR A O 1
ATOM 606 N N . SER A 1 90 ? -32.266 13.182 24.989 1.00 86.50 90 SER A N 1
ATOM 607 C CA . SER A 1 90 ? -31.568 12.121 24.270 1.00 86.50 90 SER A CA 1
ATOM 608 C C . SER A 1 90 ? -30.322 12.671 23.581 1.00 86.50 90 SER A C 1
ATOM 610 O O . SER A 1 90 ? -30.332 13.732 22.957 1.00 86.50 90 SER A O 1
ATOM 612 N N . PHE A 1 91 ? -29.229 11.928 23.697 1.00 86.94 91 PHE A N 1
ATOM 613 C CA . PHE A 1 91 ? -27.982 12.184 22.994 1.00 86.94 91 PHE A CA 1
ATOM 614 C C . PHE A 1 91 ? -27.752 11.047 22.016 1.00 86.94 91 PHE A C 1
ATOM 616 O O . PHE A 1 91 ? -27.932 9.884 22.372 1.00 86.94 91 PHE A O 1
ATOM 623 N N . SER A 1 92 ? -27.327 11.388 20.806 1.00 93.69 92 SER A N 1
ATOM 624 C CA . SER A 1 92 ? -26.848 10.439 19.811 1.00 93.69 92 SER A CA 1
ATOM 625 C C . SER A 1 92 ? -25.555 10.983 19.232 1.00 93.69 92 SER A C 1
ATOM 627 O O . SER A 1 92 ? -25.504 12.148 18.835 1.00 93.69 92 SER A O 1
ATOM 629 N N . VAL A 1 93 ? -24.522 10.150 19.181 1.00 95.75 93 VAL A N 1
ATOM 630 C CA . VAL A 1 93 ? -23.227 10.495 18.591 1.00 95.75 93 VAL A CA 1
ATOM 631 C C . VAL A 1 93 ? -22.855 9.422 17.585 1.00 95.75 93 VAL A C 1
ATOM 633 O O . VAL A 1 93 ? -23.082 8.239 17.819 1.00 95.75 93 VAL A O 1
ATOM 636 N N . THR A 1 94 ? -22.310 9.854 16.451 1.00 97.56 94 THR A N 1
ATOM 637 C CA . THR A 1 94 ? -21.705 8.978 15.447 1.00 97.56 94 THR A CA 1
ATOM 638 C C . THR A 1 94 ? -20.195 9.157 15.484 1.00 97.56 94 THR A C 1
ATOM 640 O O . THR A 1 94 ? -19.724 10.293 15.502 1.00 97.56 94 THR A O 1
ATOM 643 N N . ALA A 1 95 ? -19.467 8.048 15.481 1.00 96.88 95 ALA A N 1
ATOM 644 C CA . ALA A 1 95 ? -18.015 7.991 15.410 1.00 96.88 95 ALA A CA 1
ATOM 645 C C . ALA A 1 95 ? -17.584 7.040 14.289 1.00 96.88 95 ALA A C 1
ATOM 647 O O . ALA A 1 95 ? -18.362 6.192 13.837 1.00 96.88 95 ALA A O 1
ATOM 648 N N . ARG A 1 96 ? -16.347 7.215 13.829 1.00 97.00 96 ARG A N 1
ATOM 649 C CA . ARG A 1 96 ? -15.738 6.425 12.759 1.00 97.00 96 ARG A CA 1
ATOM 650 C C . ARG A 1 96 ? -14.337 6.012 13.168 1.00 97.00 96 ARG A C 1
ATOM 652 O O . ARG A 1 96 ? -13.634 6.801 13.798 1.00 97.00 96 ARG A O 1
ATOM 659 N N . ALA A 1 97 ? -13.939 4.807 12.794 1.00 93.56 97 ALA A N 1
ATOM 660 C CA . ALA A 1 97 ? -12.583 4.319 12.990 1.00 93.56 97 ALA A CA 1
ATOM 661 C C . ALA A 1 97 ? -12.128 3.530 11.760 1.00 93.56 97 ALA A C 1
ATOM 663 O O . ALA A 1 97 ? -12.896 2.748 11.201 1.00 93.56 97 ALA A O 1
ATOM 664 N N . ALA A 1 98 ? -10.876 3.737 11.353 1.00 90.69 98 ALA A N 1
ATOM 665 C CA . ALA A 1 98 ? -10.272 2.993 10.255 1.00 90.69 98 ALA A CA 1
ATOM 666 C C . ALA A 1 98 ? -10.042 1.534 10.667 1.00 90.69 98 ALA A C 1
ATOM 668 O O . ALA A 1 98 ? -9.519 1.275 11.756 1.00 90.69 98 ALA A O 1
ATOM 669 N N . VAL A 1 99 ? -10.410 0.591 9.799 1.00 87.50 99 VAL A N 1
ATOM 670 C CA . VAL A 1 99 ? -10.131 -0.836 9.997 1.00 87.50 99 VAL A CA 1
ATOM 671 C C . VAL A 1 99 ? -8.620 -1.039 9.886 1.00 87.50 99 VAL A C 1
ATOM 673 O O . VAL A 1 99 ? -8.040 -0.732 8.841 1.00 87.50 99 VAL A O 1
ATOM 676 N N . PRO A 1 100 ? -7.940 -1.528 10.942 1.00 77.69 100 PRO A N 1
ATOM 677 C CA . PRO A 1 100 ? -6.518 -1.801 10.854 1.00 77.69 100 PRO A CA 1
ATOM 678 C C . PRO A 1 100 ? -6.274 -2.864 9.791 1.00 77.69 100 PRO A C 1
ATOM 680 O O . PRO A 1 100 ? -6.941 -3.904 9.785 1.00 77.69 100 PRO A O 1
ATOM 683 N N . ARG A 1 101 ? -5.274 -2.646 8.933 1.00 69.00 101 ARG A N 1
ATOM 684 C CA . ARG A 1 101 ? -4.812 -3.704 8.038 1.00 69.00 101 ARG A CA 1
ATOM 685 C C . ARG A 1 101 ? -4.428 -4.913 8.885 1.00 69.00 101 ARG A C 1
ATOM 687 O O . ARG A 1 101 ? -3.709 -4.769 9.878 1.00 69.00 101 ARG A O 1
ATOM 694 N N . ALA A 1 102 ? -4.917 -6.092 8.503 1.00 60.19 102 ALA A N 1
ATOM 695 C CA . ALA A 1 102 ? -4.497 -7.329 9.138 1.00 60.19 102 ALA A CA 1
ATOM 696 C C . ALA A 1 102 ? -2.964 -7.375 9.128 1.00 60.19 102 ALA A C 1
ATOM 698 O O . ALA A 1 102 ? -2.340 -7.241 8.074 1.00 60.19 102 ALA A O 1
ATOM 699 N N . LYS A 1 103 ? -2.352 -7.519 10.310 1.00 56.34 103 LYS A N 1
ATOM 700 C CA . LYS A 1 103 ? -0.920 -7.811 10.374 1.00 56.34 103 LYS A CA 1
ATOM 701 C C . LYS A 1 103 ? -0.682 -9.079 9.555 1.00 56.34 103 LYS A C 1
ATOM 703 O O . LYS A 1 103 ? -1.471 -10.015 9.729 1.00 56.34 103 LYS A O 1
ATOM 708 N N . PRO A 1 104 ? 0.363 -9.125 8.710 1.00 58.09 104 PRO A N 1
ATOM 709 C CA . PRO A 1 104 ? 0.727 -10.350 8.021 1.00 58.09 104 PRO A CA 1
ATOM 710 C C . PRO A 1 104 ? 0.765 -11.491 9.043 1.00 58.09 104 PRO A C 1
ATOM 712 O O . PRO A 1 104 ? 1.438 -11.399 10.071 1.00 58.09 104 PRO A O 1
ATOM 715 N N . THR A 1 105 ? -0.023 -12.538 8.809 1.00 65.19 105 THR A N 1
ATOM 716 C CA . THR A 1 105 ? -0.037 -13.752 9.645 1.00 65.19 105 THR A CA 1
ATOM 717 C C . THR A 1 105 ? 1.278 -14.521 9.541 1.00 65.19 105 THR A C 1
ATOM 719 O O . THR A 1 105 ? 1.543 -15.422 10.336 1.00 65.19 105 THR A O 1
ATOM 722 N N . VAL A 1 106 ? 2.105 -14.130 8.574 1.00 77.19 106 VAL A N 1
ATOM 723 C CA . VAL A 1 106 ? 3.383 -14.715 8.218 1.00 77.19 106 VAL A CA 1
ATOM 724 C C . VAL A 1 106 ? 4.499 -13.708 8.489 1.00 77.19 106 VAL A C 1
ATOM 726 O O . VAL A 1 106 ? 4.336 -12.508 8.272 1.00 77.19 106 VAL A O 1
ATOM 729 N N . ALA A 1 107 ? 5.640 -14.192 8.984 1.00 87.50 107 ALA A N 1
ATOM 730 C CA . ALA A 1 107 ? 6.815 -1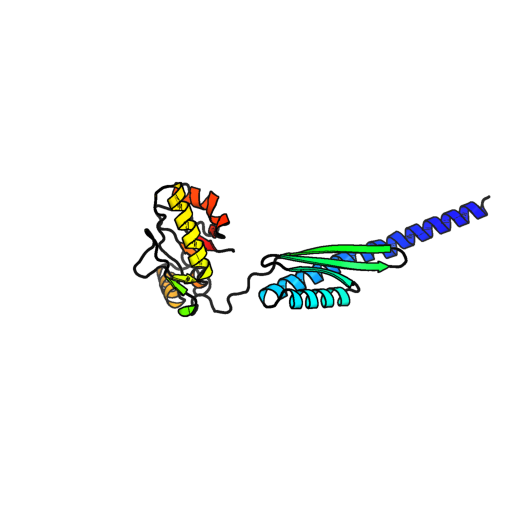3.353 9.188 1.00 87.50 107 ALA A CA 1
ATOM 731 C C . ALA A 1 107 ? 7.318 -12.765 7.856 1.00 87.50 107 ALA A C 1
ATOM 733 O O . ALA A 1 107 ? 7.211 -13.387 6.800 1.00 87.50 107 ALA A O 1
ATOM 734 N N . ASN A 1 108 ? 7.897 -11.567 7.918 1.00 92.19 108 ASN A N 1
ATOM 735 C CA . ASN A 1 108 ? 8.470 -10.888 6.762 1.00 92.19 108 ASN A CA 1
ATOM 736 C C . ASN A 1 108 ? 9.553 -11.756 6.092 1.00 92.19 108 ASN A C 1
ATOM 738 O O . ASN A 1 108 ? 10.468 -12.244 6.760 1.00 92.19 108 ASN A O 1
ATOM 742 N N . GLY A 1 109 ? 9.428 -11.965 4.783 1.00 92.69 109 GLY A N 1
ATOM 743 C CA . GLY A 1 109 ? 10.320 -12.823 4.006 1.00 92.69 109 GLY A CA 1
ATOM 744 C C . GLY A 1 109 ? 10.073 -14.325 4.195 1.00 92.69 109 GLY A C 1
ATOM 745 O O . GLY A 1 109 ? 10.934 -15.123 3.824 1.00 92.69 109 GLY A O 1
ATOM 746 N N . ALA A 1 110 ? 8.931 -14.719 4.772 1.00 92.69 110 ALA A N 1
ATOM 747 C CA . ALA A 1 110 ? 8.531 -16.117 4.948 1.00 92.69 110 ALA A CA 1
ATOM 748 C C . ALA A 1 110 ? 7.161 -16.454 4.325 1.00 92.69 110 ALA A C 1
ATOM 750 O O . ALA A 1 110 ? 6.542 -17.436 4.735 1.00 92.69 110 ALA A O 1
ATOM 751 N N . MET A 1 111 ? 6.684 -15.658 3.359 1.00 89.50 111 MET A N 1
ATOM 752 C CA . MET A 1 111 ? 5.415 -15.900 2.661 1.00 89.50 111 MET A CA 1
ATOM 753 C C . MET A 1 111 ? 5.401 -17.295 2.007 1.00 89.50 111 MET A C 1
ATOM 755 O O . MET A 1 111 ? 6.382 -17.649 1.347 1.00 89.50 111 MET A O 1
ATOM 759 N N . PRO A 1 112 ? 4.323 -18.086 2.178 1.00 87.69 112 PRO A N 1
ATOM 760 C CA . PRO A 1 112 ? 4.172 -19.369 1.506 1.00 87.69 112 PRO A CA 1
ATOM 761 C C . PRO A 1 112 ? 4.169 -19.216 -0.019 1.00 87.69 112 PRO A C 1
ATOM 763 O O . PRO A 1 112 ? 3.583 -18.277 -0.556 1.00 87.69 112 PRO A O 1
ATOM 766 N N . ASP A 1 113 ? 4.793 -20.159 -0.727 1.00 86.06 113 ASP A N 1
ATOM 767 C CA . ASP A 1 113 ? 4.869 -20.126 -2.195 1.00 86.06 113 ASP A CA 1
ATOM 768 C C . ASP A 1 113 ? 3.483 -20.172 -2.868 1.00 86.06 113 ASP A C 1
ATOM 770 O O . ASP A 1 113 ? 3.339 -1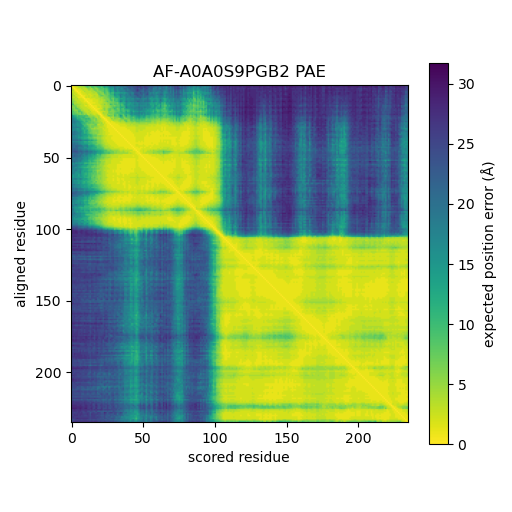9.674 -3.979 1.00 86.06 113 ASP A O 1
ATOM 774 N N . ASP A 1 114 ? 2.461 -20.741 -2.221 1.00 83.69 114 ASP A N 1
ATOM 775 C CA . ASP A 1 114 ? 1.082 -20.798 -2.726 1.00 83.69 114 ASP A CA 1
ATOM 776 C C . ASP A 1 114 ? 0.295 -19.489 -2.538 1.00 83.69 114 ASP A C 1
ATOM 778 O O . ASP A 1 114 ? -0.738 -19.300 -3.183 1.00 83.69 114 ASP A O 1
ATOM 782 N N . GLU A 1 115 ? 0.794 -18.555 -1.723 1.00 86.44 115 GLU A N 1
ATOM 783 C CA . GLU A 1 115 ? 0.268 -17.185 -1.633 1.00 86.44 115 GLU A CA 1
ATOM 784 C C . GLU A 1 115 ? 0.897 -16.239 -2.671 1.00 86.44 115 GLU A C 1
ATOM 786 O O . GLU A 1 115 ? 0.357 -15.159 -2.948 1.00 86.44 115 GLU A O 1
ATOM 791 N N . LEU A 1 116 ? 2.019 -16.653 -3.265 1.00 93.31 116 LEU 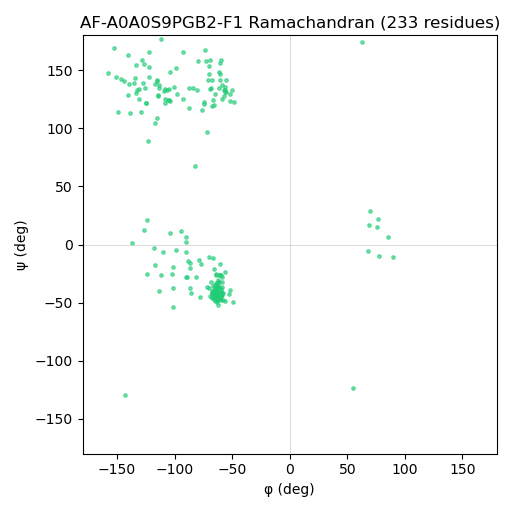A N 1
ATOM 792 C CA . LEU A 1 116 ? 2.783 -15.896 -4.245 1.00 93.31 116 LEU A CA 1
ATOM 793 C C . LEU A 1 116 ? 2.437 -16.326 -5.667 1.00 93.31 116 LEU A C 1
ATOM 795 O O . LEU A 1 116 ? 2.527 -17.496 -6.032 1.00 93.31 116 LEU A O 1
ATOM 799 N N . VAL A 1 117 ? 2.135 -15.353 -6.519 1.00 95.38 117 VAL A N 1
ATOM 800 C CA . VAL A 1 117 ? 1.909 -15.591 -7.946 1.00 95.38 117 VAL A CA 1
ATOM 801 C C . VAL A 1 117 ? 2.961 -14.861 -8.778 1.00 95.38 117 VAL A C 1
ATOM 803 O O . VAL A 1 117 ? 3.305 -13.718 -8.461 1.00 95.38 117 VAL A O 1
ATOM 806 N N . PRO A 1 118 ? 3.498 -15.493 -9.836 1.00 97.44 118 PRO A N 1
ATOM 807 C CA . PRO A 1 118 ? 4.356 -14.800 -10.782 1.00 97.44 118 PRO A CA 1
ATOM 808 C C . PRO A 1 118 ? 3.537 -13.779 -11.577 1.00 97.44 118 PRO A C 1
ATOM 810 O O . PRO A 1 118 ? 2.453 -14.085 -12.080 1.00 97.44 118 PRO A O 1
ATOM 813 N N . VAL A 1 119 ? 4.073 -12.573 -11.721 1.00 97.94 119 VAL A N 1
ATOM 814 C CA . VAL A 1 119 ? 3.515 -11.537 -12.587 1.00 97.94 119 VAL A CA 1
ATOM 815 C C . VAL A 1 119 ? 4.091 -11.737 -13.982 1.00 97.94 119 VAL A C 1
ATOM 817 O O . VAL A 1 119 ? 5.298 -11.639 -14.184 1.00 97.94 119 VAL A O 1
ATOM 820 N N . VAL A 1 120 ? 3.223 -12.027 -14.949 1.00 97.69 120 VAL A N 1
ATOM 821 C CA . VAL A 1 120 ? 3.611 -12.249 -16.346 1.00 97.69 120 VAL A CA 1
ATOM 822 C C . VAL A 1 120 ? 2.960 -11.176 -17.205 1.00 97.69 120 VAL A C 1
ATOM 824 O O . VAL A 1 120 ? 1.756 -11.214 -17.449 1.00 97.69 120 VAL A O 1
ATOM 827 N N . TYR A 1 121 ? 3.759 -10.204 -17.640 1.00 98.38 121 TYR A N 1
ATOM 828 C CA . TYR A 1 121 ? 3.327 -9.086 -18.477 1.00 98.38 121 TYR A CA 1
ATOM 829 C C . TYR A 1 121 ? 4.536 -8.500 -19.231 1.00 98.38 1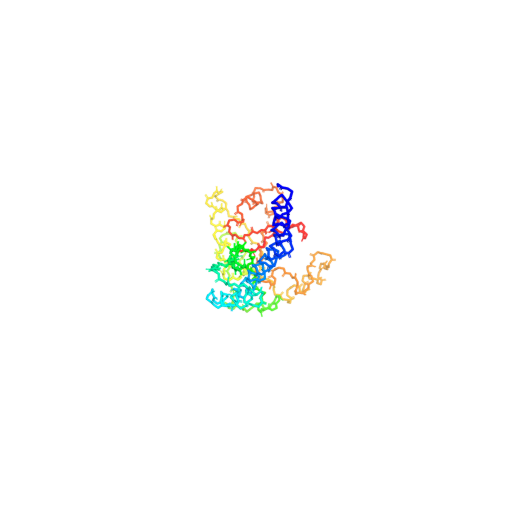21 TYR A C 1
ATOM 831 O O . TYR A 1 121 ? 5.644 -8.537 -18.686 1.00 98.38 121 TYR A O 1
ATOM 839 N N . PRO A 1 122 ? 4.388 -7.963 -20.460 1.00 98.44 122 PRO A N 1
ATOM 840 C CA . PRO A 1 122 ? 5.512 -7.356 -21.169 1.00 98.44 122 P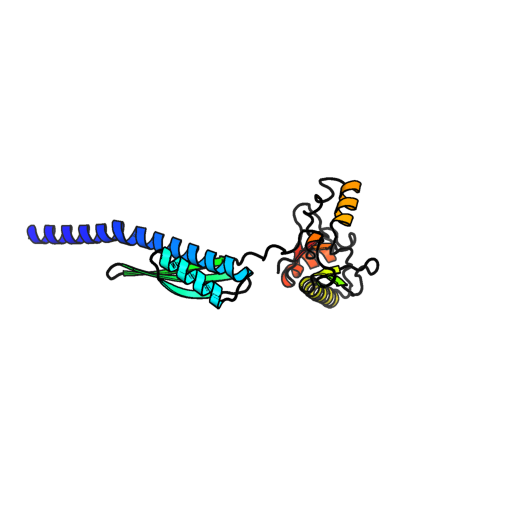RO A CA 1
ATOM 841 C C . PRO A 1 122 ? 6.189 -6.247 -20.349 1.00 98.44 122 PRO A C 1
ATOM 843 O O . PRO A 1 122 ? 5.528 -5.367 -19.807 1.00 98.44 122 PRO A O 1
ATOM 846 N N . GLY A 1 123 ? 7.520 -6.295 -20.259 1.00 96.75 123 GLY A N 1
ATOM 847 C CA . GLY A 1 123 ? 8.317 -5.369 -19.444 1.00 96.75 123 GLY A CA 1
ATOM 848 C C . GLY A 1 123 ? 8.562 -5.829 -18.001 1.00 96.75 123 GLY A C 1
ATOM 849 O O . GLY A 1 123 ? 9.419 -5.259 -17.331 1.00 96.75 123 GLY A O 1
ATOM 850 N N . VAL A 1 124 ? 7.886 -6.875 -17.519 1.00 98.56 124 VAL A N 1
ATOM 851 C CA . VAL A 1 124 ? 8.163 -7.470 -16.201 1.00 98.56 124 VAL A CA 1
ATOM 852 C C . VAL A 1 124 ? 9.321 -8.462 -16.306 1.00 98.56 124 VAL A C 1
ATOM 854 O O . VAL A 1 124 ? 9.361 -9.279 -17.228 1.00 98.56 124 VAL A O 1
ATOM 857 N N . ARG A 1 125 ? 10.271 -8.413 -15.364 1.00 97.81 125 ARG A N 1
ATOM 858 C CA . ARG A 1 125 ? 11.402 -9.350 -15.319 1.00 97.81 125 ARG A CA 1
ATOM 859 C C . ARG A 1 125 ? 10.930 -10.808 -15.204 1.00 97.81 125 ARG A C 1
ATOM 861 O O . ARG A 1 125 ? 10.226 -11.185 -14.271 1.00 97.81 125 ARG A O 1
ATOM 868 N N . GLU A 1 126 ? 11.393 -11.645 -16.134 1.00 96.44 126 GLU A N 1
ATOM 869 C CA . GLU A 1 126 ? 11.004 -13.062 -16.217 1.00 96.44 126 GLU A CA 1
ATOM 870 C C . GLU A 1 126 ? 11.900 -14.004 -15.396 1.00 96.44 126 GLU A C 1
ATOM 872 O O . GLU A 1 126 ? 11.450 -15.068 -14.973 1.00 96.44 126 GLU A O 1
ATOM 877 N N . SER A 1 127 ? 13.174 -13.649 -15.179 1.00 95.00 127 SER A N 1
ATOM 878 C CA . SER A 1 127 ? 14.155 -14.541 -14.545 1.00 95.00 127 SER A CA 1
ATOM 879 C C . SER A 1 127 ? 15.064 -13.822 -13.533 1.00 95.00 127 SER A C 1
ATOM 881 O O . SER A 1 127 ? 15.911 -13.031 -13.950 1.00 95.00 127 SER A O 1
ATOM 883 N N . PRO A 1 128 ? 14.957 -14.142 -12.225 1.00 93.88 128 PRO A N 1
ATOM 884 C CA . PRO A 1 128 ? 13.840 -14.887 -11.634 1.00 93.88 128 PRO A CA 1
ATOM 885 C C . PRO A 1 128 ? 12.511 -14.135 -11.853 1.00 93.88 128 PRO A C 1
ATOM 887 O O . PRO A 1 128 ? 12.539 -12.931 -12.109 1.00 93.88 128 PRO A O 1
ATOM 890 N N . PRO A 1 129 ? 11.350 -14.803 -11.790 1.00 96.38 129 PRO A N 1
ATOM 891 C CA . PRO A 1 129 ? 10.077 -14.122 -11.988 1.00 96.38 129 PRO A CA 1
ATOM 892 C C . PRO A 1 129 ? 9.799 -13.151 -10.840 1.00 96.38 129 PRO A C 1
ATOM 894 O O . PRO A 1 129 ? 10.039 -13.471 -9.671 1.00 96.38 129 PRO A O 1
ATOM 897 N N . VAL A 1 130 ? 9.230 -11.990 -11.163 1.00 98.31 130 VAL A N 1
ATOM 898 C CA . VAL A 1 130 ? 8.619 -11.113 -10.158 1.00 98.31 130 VAL A CA 1
ATOM 899 C C . VAL A 1 130 ? 7.410 -11.835 -9.573 1.00 98.31 130 VAL A C 1
ATOM 901 O O . VAL A 1 130 ? 6.486 -12.195 -10.299 1.00 98.31 130 VAL A O 1
ATOM 904 N N . ARG A 1 131 ? 7.418 -12.076 -8.261 1.00 98.00 131 ARG A N 1
ATOM 905 C CA . ARG A 1 131 ? 6.316 -12.724 -7.539 1.00 98.00 131 ARG A CA 1
ATOM 906 C C . ARG A 1 131 ? 5.703 -11.754 -6.548 1.00 98.00 131 ARG A C 1
ATOM 908 O O . ARG A 1 131 ? 6.437 -11.011 -5.910 1.00 98.00 131 ARG A O 1
ATOM 915 N N . LEU A 1 132 ? 4.387 -11.767 -6.401 1.00 97.50 132 LEU A N 1
ATOM 916 C CA . LEU A 1 132 ? 3.662 -10.921 -5.448 1.00 97.50 132 LEU A CA 1
ATOM 917 C C . LEU A 1 132 ? 2.533 -11.719 -4.807 1.00 97.50 132 LEU A C 1
ATOM 919 O O . LEU A 1 132 ? 2.120 -12.747 -5.348 1.00 97.50 132 LEU A O 1
ATOM 923 N N . ARG A 1 133 ? 2.001 -11.223 -3.688 1.00 94.69 133 ARG A N 1
ATOM 924 C CA . ARG A 1 133 ? 0.738 -11.733 -3.147 1.00 94.69 133 ARG A CA 1
ATOM 925 C C . ARG A 1 133 ? -0.350 -11.639 -4.225 1.00 94.69 133 ARG A C 1
ATOM 927 O O . ARG A 1 133 ? -0.368 -10.686 -5.004 1.00 94.69 133 ARG A O 1
ATOM 934 N N . SER A 1 134 ? -1.235 -12.630 -4.299 1.00 89.19 134 SER A N 1
ATOM 935 C CA . SER A 1 134 ? -2.206 -12.768 -5.403 1.00 89.19 134 SER A CA 1
ATOM 936 C C . SER A 1 134 ? -3.063 -11.521 -5.696 1.00 89.19 134 SER A C 1
ATOM 938 O O . SER A 1 134 ? -3.237 -11.148 -6.858 1.00 89.19 134 SER A O 1
ATOM 940 N N . ASP A 1 135 ? -3.563 -10.840 -4.668 1.00 91.62 135 ASP A N 1
ATOM 941 C CA . ASP A 1 135 ? -4.321 -9.586 -4.778 1.00 91.62 135 ASP A CA 1
ATOM 942 C C . ASP A 1 135 ? -3.457 -8.419 -5.286 1.00 91.62 135 ASP A C 1
ATOM 944 O O . ASP A 1 135 ? -3.898 -7.647 -6.141 1.00 91.62 135 ASP A O 1
ATOM 948 N N . VAL A 1 136 ? -2.209 -8.331 -4.821 1.00 96.31 136 VAL A N 1
ATOM 949 C CA . VAL A 1 136 ? -1.234 -7.314 -5.238 1.00 96.31 136 VAL A CA 1
ATOM 950 C C . VAL A 1 136 ? -0.828 -7.525 -6.694 1.00 96.31 136 VAL A C 1
ATOM 952 O O . VAL A 1 136 ? -0.773 -6.566 -7.459 1.00 96.31 136 VAL A O 1
ATOM 955 N N . ALA A 1 137 ? -0.601 -8.771 -7.116 1.00 97.00 137 ALA A N 1
ATOM 956 C CA . ALA A 1 137 ? -0.325 -9.100 -8.512 1.00 97.00 137 ALA A CA 1
ATOM 957 C C . ALA A 1 137 ? -1.482 -8.682 -9.428 1.00 97.00 137 ALA A C 1
ATOM 959 O O . ALA A 1 137 ? -1.259 -8.074 -10.475 1.00 97.00 137 ALA A O 1
ATOM 960 N N . ALA A 1 138 ? -2.726 -8.952 -9.018 1.00 94.81 138 ALA A N 1
ATOM 961 C CA . ALA A 1 138 ? -3.904 -8.527 -9.765 1.00 94.81 138 ALA A CA 1
ATOM 962 C C . ALA A 1 138 ? -4.022 -6.995 -9.839 1.00 94.81 138 ALA A C 1
ATOM 964 O O . ALA A 1 138 ? -4.428 -6.462 -10.872 1.00 94.81 138 ALA A O 1
ATOM 965 N N . ALA A 1 139 ? -3.681 -6.279 -8.763 1.00 97.31 139 ALA A N 1
ATOM 966 C CA . ALA A 1 139 ? -3.640 -4.819 -8.760 1.00 97.31 139 ALA A CA 1
ATOM 967 C C . ALA A 1 139 ? -2.546 -4.268 -9.685 1.00 97.31 139 ALA A C 1
ATOM 969 O O . ALA A 1 139 ? -2.821 -3.365 -10.477 1.00 97.31 139 ALA A O 1
ATOM 970 N N . LEU A 1 140 ? -1.343 -4.850 -9.643 1.00 98.69 140 LEU A N 1
ATOM 971 C CA . LEU A 1 140 ? -0.233 -4.455 -10.506 1.00 98.69 140 LEU A CA 1
ATOM 972 C C . LEU A 1 140 ? -0.577 -4.668 -11.983 1.00 98.69 140 LEU A C 1
ATOM 974 O O . LEU A 1 140 ? -0.331 -3.778 -12.787 1.00 98.69 140 LEU A O 1
ATOM 978 N N . LEU A 1 141 ? -1.197 -5.792 -12.350 1.00 98.69 141 LEU A N 1
ATOM 979 C CA . LEU A 1 141 ? -1.614 -6.037 -13.736 1.00 98.69 141 LEU A CA 1
ATOM 980 C C . LEU A 1 141 ? -2.575 -4.955 -14.249 1.00 98.69 141 LEU A C 1
ATOM 982 O O . LEU A 1 141 ? -2.360 -4.431 -15.338 1.00 98.69 141 LEU A O 1
ATOM 986 N N . ARG A 1 142 ? -3.565 -4.542 -13.444 1.00 98.62 142 ARG A N 1
ATOM 987 C CA . ARG A 1 142 ? -4.470 -3.436 -13.813 1.00 98.62 142 ARG A CA 1
ATOM 988 C C . ARG A 1 142 ? -3.726 -2.111 -13.998 1.00 98.62 142 ARG A C 1
ATOM 990 O O . ARG A 1 142 ? -4.045 -1.362 -14.918 1.00 98.62 142 ARG A O 1
ATOM 997 N N . LEU A 1 143 ? -2.735 -1.830 -13.149 1.00 98.75 143 LEU A N 1
ATOM 998 C CA . LEU A 1 143 ? -1.884 -0.644 -13.274 1.00 98.75 143 LEU A CA 1
ATOM 999 C C . LEU A 1 143 ? -1.076 -0.684 -14.579 1.00 98.75 143 LEU A C 1
ATOM 1001 O O . LEU A 1 143 ? -1.052 0.301 -15.316 1.00 98.75 143 LEU A O 1
ATOM 1005 N N . LEU A 1 144 ? -0.435 -1.816 -14.878 1.00 98.81 144 LEU A N 1
ATOM 1006 C CA . LEU A 1 144 ? 0.391 -1.998 -16.075 1.00 98.81 144 LEU A CA 1
ATOM 1007 C C . LEU A 1 144 ? -0.437 -1.921 -17.368 1.00 98.81 144 LEU A C 1
ATOM 1009 O O . LEU A 1 144 ? 0.019 -1.345 -18.359 1.00 98.81 144 LEU A O 1
ATOM 1013 N N . GLU A 1 145 ? -1.658 -2.457 -17.352 1.00 98.75 145 GLU A N 1
ATOM 1014 C CA . GLU A 1 145 ? -2.621 -2.339 -18.452 1.00 98.75 145 GLU A CA 1
ATOM 1015 C C . GLU A 1 145 ? -3.055 -0.886 -18.670 1.00 98.75 145 GLU A C 1
ATOM 1017 O O . GLU A 1 145 ? -3.066 -0.419 -19.809 1.00 98.75 145 GLU A O 1
ATOM 1022 N N . ALA A 1 146 ? -3.363 -0.149 -17.599 1.00 98.75 146 ALA A N 1
ATOM 1023 C CA . ALA A 1 146 ? -3.734 1.262 -17.691 1.00 98.75 146 ALA A CA 1
ATOM 1024 C C . ALA A 1 146 ? -2.580 2.126 -18.218 1.00 98.75 146 ALA A C 1
ATOM 1026 O O . ALA A 1 146 ? -2.785 2.942 -19.118 1.00 98.75 146 ALA A O 1
ATOM 1027 N N . TYR A 1 147 ? -1.357 1.894 -17.729 1.00 98.69 147 TYR A N 1
ATOM 1028 C CA . TYR A 1 147 ? -0.165 2.566 -18.245 1.00 98.69 147 TYR A CA 1
ATOM 1029 C C . TYR A 1 147 ? -0.012 2.340 -19.749 1.00 98.69 147 TYR A C 1
ATOM 1031 O O . TYR A 1 147 ? 0.175 3.292 -20.509 1.00 98.69 147 TYR A O 1
ATOM 1039 N N . HIS A 1 148 ? -0.134 1.086 -20.188 1.00 98.69 148 HIS A N 1
ATOM 1040 C CA . HIS A 1 148 ? -0.017 0.737 -21.598 1.00 98.69 148 HIS A CA 1
ATOM 1041 C C . HIS A 1 148 ? -1.125 1.359 -22.451 1.00 98.69 148 HIS A C 1
ATOM 1043 O O . HIS A 1 148 ? -0.847 1.887 -23.527 1.00 98.69 148 HIS A O 1
ATOM 1049 N N . ALA A 1 149 ? -2.366 1.353 -21.966 1.00 98.56 149 ALA A N 1
ATOM 1050 C CA . ALA A 1 149 ? -3.497 1.942 -22.674 1.00 98.56 149 ALA A CA 1
ATOM 1051 C C . ALA A 1 149 ? -3.346 3.459 -22.885 1.00 98.56 149 ALA A C 1
ATOM 1053 O O . ALA A 1 149 ? -3.769 3.975 -23.920 1.00 98.56 149 ALA A O 1
ATOM 1054 N N . GLU A 1 150 ? -2.750 4.173 -21.928 1.00 98.38 150 GLU A N 1
ATOM 1055 C CA . GLU A 1 150 ? -2.588 5.630 -21.996 1.00 98.38 150 GLU A CA 1
ATOM 1056 C C . GLU A 1 150 ? -1.328 6.076 -22.741 1.00 98.38 150 GLU A C 1
ATOM 1058 O O . GLU A 1 150 ? -1.348 7.090 -23.441 1.00 98.38 150 GLU A O 1
ATOM 1063 N N . THR A 1 151 ? -0.227 5.342 -22.583 1.00 97.75 151 THR A N 1
ATOM 1064 C CA . THR A 1 151 ? 1.090 5.760 -23.091 1.00 97.75 151 THR A CA 1
ATOM 1065 C C . THR A 1 151 ? 1.496 5.035 -24.372 1.00 97.75 151 THR A C 1
ATOM 1067 O O . THR A 1 151 ? 2.280 5.566 -25.155 1.00 97.75 151 THR A O 1
ATOM 1070 N N . GLY A 1 152 ? 0.961 3.834 -24.607 1.00 98.12 152 GLY A N 1
ATOM 1071 C CA . GLY A 1 152 ? 1.433 2.903 -25.633 1.00 98.12 152 GLY A CA 1
ATOM 1072 C C . GLY A 1 152 ? 2.708 2.139 -25.250 1.00 98.12 152 GLY A C 1
ATOM 1073 O O . GLY A 1 152 ? 3.057 1.178 -25.936 1.00 98.12 152 GLY A O 1
ATOM 1074 N N . ASP A 1 153 ? 3.371 2.508 -24.152 1.00 97.81 153 ASP A N 1
ATOM 1075 C CA . ASP A 1 153 ? 4.605 1.887 -23.670 1.00 97.81 153 ASP A CA 1
ATOM 1076 C C . ASP A 1 153 ? 4.320 0.768 -22.654 1.00 97.81 153 ASP A C 1
ATOM 1078 O O . ASP A 1 153 ? 3.220 0.638 -22.115 1.00 97.81 153 ASP A O 1
ATOM 1082 N N . TYR A 1 154 ? 5.325 -0.063 -22.374 1.00 98.25 154 TYR A N 1
ATOM 1083 C CA . TYR A 1 154 ? 5.282 -1.039 -21.283 1.00 98.25 154 TYR A CA 1
ATOM 1084 C C . TYR A 1 154 ? 6.124 -0.540 -20.111 1.00 98.25 154 TYR A C 1
ATOM 1086 O O . TYR A 1 154 ? 7.314 -0.271 -20.276 1.00 98.25 154 TYR A O 1
ATOM 1094 N N . LEU A 1 155 ? 5.515 -0.426 -18.929 1.00 98.25 155 LEU A N 1
ATOM 1095 C CA . LEU A 1 155 ? 6.199 0.002 -17.711 1.00 98.25 155 LEU A CA 1
ATOM 1096 C C . LEU A 1 155 ? 7.052 -1.153 -17.159 1.00 98.25 155 LEU A C 1
ATOM 1098 O O . LEU A 1 155 ? 6.486 -2.180 -16.779 1.00 98.25 155 LEU A O 1
ATOM 1102 N N . PRO A 1 156 ? 8.390 -1.026 -17.110 1.00 98.06 156 PRO A N 1
ATOM 1103 C CA . PRO A 1 156 ? 9.229 -2.154 -16.756 1.00 98.06 156 PRO A CA 1
ATOM 1104 C C . PRO A 1 156 ? 9.294 -2.366 -15.238 1.00 98.06 156 PRO A C 1
ATOM 1106 O O . PRO A 1 156 ? 9.531 -1.422 -14.481 1.00 98.06 156 PRO A O 1
ATOM 1109 N N . VAL A 1 157 ? 9.125 -3.615 -14.802 1.00 98.56 157 VAL A N 1
ATOM 1110 C CA . VAL A 1 157 ? 9.127 -4.021 -13.386 1.00 98.56 157 VAL A CA 1
ATOM 1111 C C . VAL A 1 157 ? 10.330 -4.910 -13.118 1.00 98.56 157 VAL A C 1
ATOM 1113 O O . VAL A 1 157 ? 10.533 -5.893 -13.837 1.00 98.56 157 VAL A O 1
ATOM 1116 N N . ASP A 1 158 ? 11.098 -4.578 -12.082 1.00 97.69 158 ASP A N 1
ATOM 1117 C CA . ASP A 1 158 ? 12.286 -5.332 -11.703 1.00 97.69 158 ASP A CA 1
ATOM 1118 C C . ASP A 1 158 ? 12.022 -6.246 -10.514 1.00 97.69 158 ASP A C 1
ATOM 1120 O O . ASP A 1 158 ? 12.261 -7.439 -10.627 1.00 97.69 158 ASP A O 1
ATOM 1124 N N . GLU A 1 159 ? 11.503 -5.754 -9.387 1.00 97.31 159 GLU A N 1
ATOM 1125 C CA . GLU A 1 159 ? 11.428 -6.558 -8.159 1.00 97.31 159 GLU A CA 1
ATOM 1126 C C . GLU A 1 159 ? 10.031 -6.627 -7.537 1.00 97.31 159 GLU A C 1
ATOM 1128 O O . GLU A 1 159 ? 9.178 -5.766 -7.739 1.00 97.31 159 GLU A O 1
ATOM 1133 N N . GLY A 1 160 ? 9.812 -7.699 -6.770 1.00 97.62 160 GLY A N 1
ATOM 1134 C CA . GLY A 1 160 ? 8.587 -7.984 -6.023 1.00 97.62 160 GLY A CA 1
ATOM 1135 C C . GLY A 1 160 ? 8.932 -8.629 -4.684 1.00 97.62 160 GLY A C 1
ATOM 1136 O O . GLY A 1 160 ? 9.790 -8.131 -3.966 1.00 97.62 160 GLY A O 1
ATOM 1137 N N . TYR A 1 161 ? 8.316 -9.758 -4.345 1.00 97.56 161 TYR A N 1
ATOM 1138 C CA . TYR A 1 161 ? 8.604 -10.491 -3.114 1.00 97.56 161 TYR A CA 1
ATOM 1139 C C . TYR A 1 161 ? 10.082 -10.879 -2.982 1.00 97.56 161 TYR A C 1
ATOM 1141 O O . TYR A 1 161 ? 10.660 -11.461 -3.903 1.00 97.56 161 TYR A O 1
ATOM 1149 N N . ARG A 1 162 ? 10.645 -10.622 -1.796 1.00 96.12 162 ARG A N 1
ATOM 1150 C CA . ARG A 1 162 ? 12.015 -10.981 -1.417 1.00 96.12 162 ARG A CA 1
ATOM 1151 C C . ARG A 1 162 ? 11.986 -11.800 -0.132 1.00 96.12 162 ARG A C 1
ATOM 1153 O O . ARG A 1 162 ? 11.472 -11.336 0.887 1.00 96.12 162 ARG A O 1
ATOM 1160 N N . ASP A 1 163 ? 12.523 -13.017 -0.174 1.00 95.31 163 ASP A N 1
ATOM 1161 C CA . ASP A 1 163 ? 12.555 -13.877 1.010 1.00 95.31 163 ASP A CA 1
ATOM 1162 C C . ASP A 1 163 ? 13.599 -13.405 2.042 1.00 95.31 163 ASP A C 1
ATOM 1164 O O . ASP A 1 163 ? 14.454 -12.554 1.771 1.00 95.31 163 ASP A O 1
ATOM 1168 N N . LEU A 1 164 ? 13.529 -13.950 3.260 1.00 94.62 164 LEU A N 1
ATOM 1169 C CA . LEU A 1 164 ? 14.415 -13.550 4.356 1.00 94.62 164 LEU A CA 1
ATOM 1170 C C . LEU A 1 164 ? 15.896 -13.822 4.043 1.00 94.62 164 LEU A C 1
ATOM 1172 O O . LEU A 1 164 ? 16.764 -13.035 4.426 1.00 94.62 164 LEU A O 1
ATOM 1176 N N . ALA A 1 165 ? 16.199 -14.923 3.351 1.00 94.12 165 ALA A N 1
ATOM 1177 C CA . ALA A 1 165 ? 17.570 -15.296 3.018 1.00 94.12 165 ALA A CA 1
ATOM 1178 C C . ALA A 1 165 ? 18.153 -14.373 1.940 1.00 94.12 165 ALA A C 1
ATOM 1180 O O . ALA A 1 165 ? 19.337 -14.036 1.974 1.00 94.12 165 ALA A O 1
ATOM 1181 N N . GLU A 1 166 ? 17.334 -13.951 0.986 1.00 94.12 166 GLU A N 1
ATOM 1182 C CA . GLU A 1 166 ? 17.674 -12.961 -0.021 1.00 94.12 166 GLU A CA 1
ATOM 1183 C C . GLU A 1 166 ? 17.863 -11.582 0.599 1.00 94.12 166 GLU A C 1
ATOM 1185 O O . GLU A 1 166 ? 18.891 -10.953 0.351 1.00 94.12 166 GLU A O 1
ATOM 1190 N N . GLN A 1 167 ? 16.965 -11.156 1.491 1.00 97.06 167 GLN A N 1
ATOM 1191 C CA . GLN A 1 167 ? 17.146 -9.907 2.229 1.00 97.06 167 GLN A CA 1
ATOM 1192 C C . GLN A 1 167 ? 18.432 -9.925 3.068 1.00 97.06 167 GLN A C 1
ATOM 1194 O O . GLN A 1 167 ? 19.126 -8.912 3.123 1.00 97.06 167 GLN A O 1
ATOM 1199 N N . GLN A 1 168 ? 18.793 -11.062 3.676 1.00 95.38 168 GLN A N 1
ATOM 1200 C CA . GLN A 1 168 ? 20.072 -11.209 4.376 1.00 95.38 168 GLN A CA 1
ATOM 1201 C C . GLN A 1 168 ? 21.260 -11.009 3.427 1.00 95.38 168 GLN A C 1
ATOM 1203 O O . GLN A 1 168 ? 22.160 -10.243 3.754 1.00 95.38 168 GLN A O 1
ATOM 1208 N N . ARG A 1 169 ? 21.245 -11.618 2.232 1.00 95.94 169 ARG A N 1
ATOM 1209 C CA . ARG A 1 169 ? 22.315 -11.431 1.231 1.00 95.94 169 ARG A CA 1
ATOM 1210 C C . ARG A 1 169 ? 22.455 -9.967 0.805 1.00 95.94 169 ARG A C 1
ATOM 1212 O O . ARG A 1 169 ? 23.570 -9.457 0.738 1.00 95.94 169 ARG A O 1
ATOM 1219 N N . VAL A 1 170 ? 21.334 -9.290 0.549 1.00 93.31 170 VAL A N 1
ATOM 1220 C CA . VAL A 1 170 ? 21.312 -7.859 0.197 1.00 93.31 170 VAL A CA 1
ATOM 1221 C C . VAL A 1 170 ? 21.847 -7.012 1.357 1.00 93.31 170 VAL A C 1
ATOM 1223 O O . VAL A 1 170 ? 22.654 -6.104 1.146 1.00 93.31 170 VAL A O 1
ATOM 1226 N N . PHE A 1 171 ? 21.453 -7.325 2.593 1.00 93.81 171 PHE A N 1
ATOM 1227 C CA . PHE A 1 171 ? 21.932 -6.617 3.777 1.00 93.81 171 PHE A CA 1
ATOM 1228 C C . PHE A 1 171 ? 23.430 -6.825 4.025 1.00 93.81 171 PHE A C 1
ATOM 1230 O O . PHE A 1 171 ? 24.127 -5.856 4.316 1.00 93.81 171 PHE A O 1
ATOM 1237 N N . ASP A 1 172 ? 23.945 -8.040 3.843 1.00 95.38 172 ASP A N 1
ATOM 1238 C CA . ASP A 1 172 ? 25.379 -8.337 3.958 1.00 95.38 172 ASP A CA 1
ATOM 1239 C C . ASP A 1 172 ? 26.204 -7.569 2.914 1.00 95.38 172 ASP A C 1
ATOM 1241 O O . ASP A 1 172 ? 27.342 -7.177 3.177 1.00 95.38 172 ASP A O 1
ATOM 1245 N N . GLN A 1 173 ? 25.628 -7.331 1.732 1.00 96.31 173 GLN A N 1
ATOM 1246 C CA . GLN A 1 173 ? 26.283 -6.604 0.649 1.00 96.31 173 GLN A CA 1
ATOM 1247 C C . GLN A 1 173 ? 26.291 -5.085 0.861 1.00 96.31 173 GLN A C 1
ATOM 1249 O O . GLN A 1 173 ? 27.309 -4.437 0.604 1.00 96.31 173 GLN A O 1
ATOM 1254 N N . TYR A 1 174 ? 25.163 -4.502 1.269 1.00 93.38 174 TYR A N 1
ATOM 1255 C CA . TYR A 1 174 ? 24.983 -3.045 1.253 1.00 93.38 174 TYR A CA 1
ATOM 1256 C C . TYR A 1 174 ? 24.903 -2.401 2.640 1.00 93.38 174 TYR A C 1
ATOM 1258 O O . TYR A 1 174 ? 25.262 -1.229 2.775 1.00 93.38 174 TYR A O 1
ATOM 1266 N N . GLY A 1 175 ? 24.466 -3.148 3.655 1.00 90.56 175 GLY A N 1
ATOM 1267 C CA . GLY A 1 175 ? 24.276 -2.678 5.024 1.00 90.56 175 GLY A CA 1
ATOM 1268 C C . GLY A 1 175 ? 23.230 -1.568 5.177 1.00 90.56 175 GLY A C 1
ATOM 1269 O O . GLY A 1 175 ? 22.693 -1.019 4.215 1.00 90.56 175 GLY A O 1
ATOM 1270 N N . TRP A 1 176 ? 22.947 -1.197 6.423 1.00 84.69 176 TRP A N 1
ATOM 1271 C CA . TRP A 1 176 ? 22.119 -0.027 6.721 1.00 84.69 176 TRP A CA 1
ATOM 1272 C C . TRP A 1 176 ? 22.880 1.279 6.399 1.00 84.69 176 TRP A C 1
ATOM 1274 O O . TRP A 1 176 ? 24.078 1.357 6.684 1.00 84.69 176 TRP A O 1
ATOM 1284 N N . PRO A 1 177 ? 22.228 2.326 5.848 1.00 85.25 177 PRO A N 1
ATOM 1285 C CA . PRO A 1 177 ? 20.799 2.439 5.522 1.00 85.25 177 PRO A CA 1
ATOM 1286 C C . PRO A 1 177 ? 20.426 1.986 4.102 1.00 85.25 177 PRO A C 1
ATOM 1288 O O . PRO A 1 177 ? 19.292 2.175 3.687 1.00 85.25 177 PRO A O 1
ATOM 1291 N N . ARG A 1 178 ? 21.362 1.419 3.337 1.00 87.12 178 ARG A N 1
ATOM 1292 C CA . ARG A 1 178 ? 21.156 1.070 1.920 1.00 87.12 178 ARG A CA 1
ATOM 1293 C C . ARG A 1 178 ? 20.341 -0.203 1.703 1.00 87.12 178 ARG A C 1
ATOM 1295 O O . ARG A 1 178 ? 19.892 -0.453 0.595 1.00 87.12 178 ARG A O 1
ATOM 1302 N N . ALA A 1 179 ? 20.203 -1.017 2.740 1.00 90.94 179 ALA A N 1
ATOM 1303 C CA . ALA A 1 179 ? 19.360 -2.194 2.769 1.00 90.94 179 ALA A CA 1
ATOM 1304 C C . ALA A 1 179 ? 18.581 -2.224 4.085 1.00 90.94 179 ALA A C 1
ATOM 1306 O O . ALA A 1 179 ? 19.130 -1.948 5.159 1.00 90.94 179 ALA A O 1
ATOM 1307 N N . ALA A 1 180 ? 17.304 -2.596 4.002 1.00 92.56 180 ALA A N 1
ATOM 1308 C CA . ALA A 1 180 ? 16.481 -2.847 5.175 1.00 92.56 180 ALA A CA 1
ATOM 1309 C C . ALA A 1 180 ? 17.069 -3.986 6.020 1.00 92.56 180 ALA A C 1
ATOM 1311 O O . ALA A 1 180 ? 17.638 -4.947 5.491 1.00 92.56 180 ALA A O 1
ATOM 1312 N N . ILE A 1 181 ? 16.896 -3.891 7.338 1.00 93.38 181 ILE A N 1
ATOM 1313 C CA . ILE A 1 181 ? 17.270 -4.968 8.254 1.00 93.38 181 ILE A CA 1
ATOM 1314 C C . ILE A 1 181 ? 16.481 -6.232 7.848 1.00 93.38 181 ILE A C 1
ATOM 1316 O O . ILE A 1 181 ? 15.293 -6.134 7.526 1.00 93.38 181 ILE A O 1
ATOM 1320 N N . PRO A 1 182 ? 17.105 -7.423 7.816 1.00 91.88 182 PRO A N 1
ATOM 1321 C CA . PRO A 1 182 ? 16.402 -8.660 7.496 1.00 91.88 182 PRO A CA 1
ATOM 1322 C C . PRO A 1 182 ? 15.147 -8.845 8.356 1.00 91.88 182 PRO A C 1
ATOM 1324 O O . PRO A 1 182 ? 15.191 -8.705 9.577 1.00 91.88 182 PRO A O 1
ATOM 1327 N N . GLY A 1 183 ? 14.019 -9.122 7.700 1.00 91.44 183 GLY A N 1
ATOM 1328 C CA . GLY A 1 183 ? 12.707 -9.210 8.342 1.00 91.44 183 GLY A CA 1
ATOM 1329 C C . GLY A 1 183 ? 11.964 -7.875 8.496 1.00 91.44 183 GLY A C 1
ATOM 1330 O O . GLY A 1 183 ? 10.910 -7.849 9.129 1.00 91.44 183 GLY A O 1
ATOM 1331 N N . THR A 1 184 ? 12.476 -6.772 7.940 1.00 91.31 184 THR A N 1
ATOM 1332 C CA . THR A 1 184 ? 11.810 -5.455 7.980 1.00 91.31 184 THR A CA 1
ATOM 1333 C C . THR A 1 184 ? 11.635 -4.816 6.599 1.00 91.31 184 THR A C 1
ATOM 1335 O O . THR A 1 184 ? 11.374 -3.619 6.517 1.00 91.31 184 THR A O 1
ATOM 1338 N N . SER A 1 185 ? 11.842 -5.560 5.507 1.00 93.62 185 SER A N 1
ATOM 1339 C CA . SER A 1 185 ? 11.703 -5.025 4.145 1.00 93.62 185 SER A CA 1
ATOM 1340 C C . SER A 1 185 ? 10.261 -5.140 3.668 1.00 93.62 185 SER A C 1
ATOM 1342 O O . SER A 1 185 ? 9.689 -6.219 3.759 1.00 93.62 185 SER A O 1
ATOM 1344 N N . ASN A 1 186 ? 9.694 -4.100 3.057 1.00 93.94 186 ASN A N 1
ATOM 1345 C CA . ASN A 1 186 ? 8.344 -4.187 2.482 1.00 93.94 186 ASN A CA 1
ATOM 1346 C C . ASN A 1 186 ? 8.229 -5.290 1.405 1.00 93.94 186 ASN A C 1
ATOM 1348 O O . ASN A 1 186 ? 7.173 -5.902 1.256 1.00 93.94 186 ASN A O 1
ATOM 1352 N N . HIS A 1 187 ? 9.323 -5.625 0.707 1.00 96.56 187 HIS A N 1
ATOM 1353 C CA . HIS A 1 187 ? 9.353 -6.755 -0.234 1.00 96.56 187 HIS A CA 1
ATOM 1354 C C . HIS A 1 187 ? 9.097 -8.100 0.450 1.00 96.56 187 HIS A C 1
ATOM 1356 O O . HIS A 1 187 ? 8.493 -8.987 -0.147 1.00 96.56 187 HIS A O 1
ATOM 1362 N N . GLY A 1 188 ? 9.485 -8.252 1.717 1.00 95.75 188 GLY A N 1
ATOM 1363 C CA . GLY A 1 188 ? 9.209 -9.461 2.491 1.00 95.75 188 GLY A CA 1
ATOM 1364 C C . GLY A 1 188 ? 7.733 -9.645 2.849 1.00 95.75 188 GLY A C 1
ATOM 1365 O O . GLY A 1 188 ? 7.354 -10.725 3.297 1.00 95.75 188 GLY A O 1
ATOM 1366 N N . GLU A 1 189 ? 6.889 -8.632 2.643 1.00 93.00 189 GLU A N 1
ATOM 1367 C CA . GLU A 1 189 ? 5.436 -8.739 2.819 1.00 93.00 189 GLU A CA 1
ATOM 1368 C C . GLU A 1 189 ? 4.713 -9.167 1.535 1.00 93.00 189 GLU A C 1
ATOM 1370 O O . GLU A 1 189 ? 3.508 -9.401 1.567 1.00 93.00 189 GLU A O 1
ATOM 1375 N N . GLY A 1 190 ? 5.417 -9.261 0.399 1.00 94.81 190 GLY A N 1
ATOM 1376 C CA . GLY A 1 190 ? 4.810 -9.584 -0.898 1.00 94.81 190 GLY A CA 1
ATOM 1377 C C . GLY A 1 190 ? 3.906 -8.477 -1.454 1.00 94.81 190 GLY A C 1
ATOM 1378 O O . GLY A 1 190 ? 3.100 -8.741 -2.348 1.00 94.81 190 GLY A O 1
ATOM 1379 N N . THR A 1 191 ? 4.028 -7.256 -0.922 1.00 95.12 191 THR A N 1
ATOM 1380 C CA . THR A 1 191 ? 3.191 -6.090 -1.251 1.00 95.12 191 THR A CA 1
ATOM 1381 C C . THR A 1 191 ? 3.959 -4.920 -1.864 1.00 95.12 191 THR A C 1
ATOM 1383 O O . THR A 1 191 ? 3.343 -3.909 -2.193 1.00 95.12 191 THR A O 1
ATOM 1386 N N . ALA A 1 192 ? 5.282 -5.013 -1.989 1.00 97.19 192 ALA A N 1
ATOM 1387 C CA . ALA A 1 192 ? 6.119 -3.977 -2.589 1.00 97.19 192 ALA A CA 1
ATOM 1388 C C . ALA A 1 192 ? 6.557 -4.356 -4.003 1.00 97.19 192 ALA A C 1
ATOM 1390 O O . ALA A 1 192 ? 6.756 -5.537 -4.298 1.00 97.19 192 ALA A O 1
ATOM 1391 N N . VAL A 1 193 ? 6.718 -3.341 -4.848 1.00 98.19 193 VAL A N 1
ATOM 1392 C CA . VAL A 1 193 ? 7.173 -3.463 -6.231 1.00 98.19 193 VAL A CA 1
ATOM 1393 C C . VAL A 1 193 ? 8.255 -2.425 -6.486 1.00 98.19 193 VAL A C 1
ATOM 1395 O O . VAL A 1 193 ? 8.045 -1.246 -6.193 1.00 98.19 193 VAL A O 1
ATOM 1398 N N . ASP A 1 194 ? 9.350 -2.863 -7.103 1.00 98.19 194 ASP A N 1
ATOM 1399 C CA . ASP A 1 194 ? 10.332 -1.962 -7.701 1.00 98.19 194 ASP A CA 1
ATOM 1400 C C . ASP A 1 194 ? 10.186 -1.968 -9.215 1.00 98.19 194 ASP A C 1
ATOM 1402 O O . ASP A 1 194 ? 10.281 -3.010 -9.873 1.00 98.19 194 ASP A O 1
ATOM 1406 N N . PHE A 1 195 ? 9.988 -0.786 -9.784 1.00 98.50 195 PHE A N 1
ATOM 1407 C CA . PHE A 1 195 ? 10.113 -0.588 -11.220 1.00 98.50 195 PHE A CA 1
ATOM 1408 C C . PHE A 1 195 ? 11.585 -0.452 -11.629 1.00 98.50 195 PHE A C 1
ATOM 1410 O O . PHE A 1 195 ? 12.441 -0.094 -10.823 1.00 98.50 195 PHE A O 1
ATOM 1417 N N . VAL A 1 196 ? 11.909 -0.707 -12.898 1.00 97.81 196 VAL A N 1
ATOM 1418 C CA . VAL A 1 196 ? 13.304 -0.585 -13.352 1.00 97.81 196 VAL A CA 1
ATOM 1419 C C . VAL A 1 196 ? 13.760 0.879 -13.257 1.00 97.81 196 VAL A C 1
ATOM 1421 O O . VAL A 1 196 ? 13.109 1.795 -13.772 1.00 97.81 196 VAL A O 1
ATOM 1424 N N . ASN A 1 197 ? 14.917 1.098 -12.631 1.00 93.88 197 ASN A N 1
ATOM 1425 C CA . ASN A 1 197 ? 15.551 2.403 -12.485 1.00 93.88 197 ASN A CA 1
ATOM 1426 C C . ASN A 1 197 ? 16.905 2.458 -13.229 1.00 93.88 197 ASN A C 1
ATOM 1428 O O . ASN A 1 197 ? 17.875 1.871 -12.740 1.00 93.88 197 ASN A O 1
ATOM 1432 N N . PRO A 1 198 ? 17.033 3.200 -14.353 1.00 94.31 198 PRO A N 1
ATOM 1433 C CA . PRO A 1 198 ? 15.990 3.875 -15.150 1.00 94.31 198 PRO A CA 1
ATOM 1434 C C . PRO A 1 198 ? 15.132 2.880 -15.967 1.00 94.31 198 PRO A C 1
ATOM 1436 O O . PRO A 1 198 ? 15.627 1.801 -16.281 1.00 94.31 198 PRO A O 1
ATOM 1439 N N . PRO A 1 199 ? 13.892 3.223 -16.387 1.00 95.44 199 PRO A N 1
ATOM 1440 C CA . PRO A 1 199 ? 13.393 4.578 -16.650 1.00 95.44 199 PRO A CA 1
ATOM 1441 C C . PRO A 1 199 ? 12.556 5.226 -15.537 1.00 95.44 199 PRO A C 1
ATOM 1443 O O . PRO A 1 199 ? 12.210 6.403 -15.674 1.00 95.44 199 PRO A O 1
ATOM 1446 N N . VAL A 1 200 ? 12.241 4.529 -14.442 1.00 97.31 200 VAL A N 1
ATOM 1447 C CA . VAL A 1 200 ? 11.466 5.100 -13.323 1.00 97.31 200 VAL A CA 1
ATOM 1448 C C . VAL A 1 200 ? 12.380 5.894 -12.386 1.00 97.31 200 VAL A C 1
ATOM 1450 O O . VAL A 1 200 ? 12.643 5.534 -11.244 1.00 97.31 200 VAL A O 1
ATOM 1453 N N . VAL A 1 201 ? 12.892 7.008 -12.905 1.00 96.19 201 VAL A N 1
ATOM 1454 C CA . VAL A 1 201 ? 13.614 8.026 -12.133 1.00 96.19 201 VAL A CA 1
ATOM 1455 C C . VAL A 1 201 ? 12.678 9.175 -11.789 1.00 96.19 201 VAL A C 1
ATOM 1457 O O . VAL A 1 201 ? 11.746 9.480 -12.537 1.00 96.19 201 VAL A O 1
ATOM 1460 N N . ARG A 1 202 ? 12.947 9.861 -10.675 1.00 94.88 202 ARG A N 1
ATOM 1461 C CA . ARG A 1 202 ? 12.157 11.014 -10.236 1.00 94.88 202 ARG A CA 1
ATOM 1462 C C . ARG A 1 202 ? 11.973 12.022 -11.377 1.00 94.88 202 ARG A C 1
ATOM 1464 O O . ARG A 1 202 ? 12.933 12.387 -12.052 1.00 94.88 202 ARG A O 1
ATOM 1471 N N . TRP A 1 203 ? 10.733 12.471 -11.566 1.00 94.94 203 TRP A N 1
ATOM 1472 C CA . TRP A 1 203 ? 10.313 13.423 -12.610 1.00 94.94 203 TRP A CA 1
ATOM 1473 C C . TRP A 1 203 ? 10.366 12.922 -14.063 1.00 94.94 203 TRP A C 1
ATOM 1475 O O . TRP A 1 203 ? 9.894 13.641 -14.943 1.00 94.94 203 TRP A O 1
ATOM 1485 N N . ALA A 1 204 ? 10.875 11.718 -14.346 1.00 97.19 204 ALA A N 1
ATOM 1486 C CA . ALA A 1 204 ? 10.727 11.133 -15.678 1.00 97.19 204 ALA A CA 1
ATOM 1487 C C . ALA A 1 204 ? 9.274 10.738 -15.951 1.00 97.19 204 ALA A C 1
ATOM 1489 O O . ALA A 1 204 ? 8.495 10.508 -15.025 1.00 97.19 204 ALA A O 1
ATOM 1490 N N . HIS A 1 205 ? 8.932 10.619 -17.236 1.00 97.44 205 HIS A N 1
ATOM 1491 C CA . HIS A 1 205 ? 7.569 10.338 -17.680 1.00 97.44 205 HIS A CA 1
ATOM 1492 C C . HIS A 1 205 ? 6.914 9.142 -16.949 1.00 97.44 205 HIS A C 1
ATOM 1494 O O . HIS A 1 205 ? 5.839 9.343 -16.375 1.00 97.44 205 HIS A O 1
ATOM 1500 N N . PRO A 1 206 ? 7.556 7.957 -16.833 1.00 97.69 206 PRO A N 1
ATOM 1501 C CA . PRO A 1 206 ? 6.969 6.827 -16.108 1.00 97.69 206 PRO A CA 1
ATOM 1502 C C . PRO A 1 206 ? 6.697 7.124 -14.628 1.00 97.69 206 PRO A C 1
ATOM 1504 O O . PRO A 1 206 ? 5.608 6.862 -14.129 1.00 97.69 206 PRO A O 1
ATOM 1507 N N . HIS A 1 207 ? 7.653 7.751 -13.937 1.00 97.69 207 HIS A N 1
ATOM 1508 C CA . HIS A 1 207 ? 7.487 8.146 -12.538 1.00 97.69 207 HIS A CA 1
ATOM 1509 C C . HIS A 1 207 ? 6.358 9.167 -12.365 1.00 97.69 207 HIS A C 1
ATOM 1511 O O . HIS A 1 207 ? 5.565 9.065 -11.435 1.00 97.69 207 HIS A O 1
ATOM 1517 N N . THR A 1 208 ? 6.270 10.174 -13.240 1.00 98.06 208 THR A N 1
ATOM 1518 C CA . THR A 1 208 ? 5.201 11.182 -13.158 1.00 98.06 208 THR A CA 1
ATOM 1519 C C . THR A 1 208 ? 3.822 10.585 -13.400 1.00 98.06 208 THR A C 1
ATOM 1521 O O . THR A 1 208 ? 2.869 11.010 -12.754 1.00 98.06 208 THR A O 1
ATOM 1524 N N . TRP A 1 209 ? 3.719 9.583 -14.278 1.00 98.50 209 TRP A N 1
ATOM 1525 C CA . TRP A 1 209 ? 2.471 8.860 -14.485 1.00 98.50 209 TRP A CA 1
ATOM 1526 C C . TRP A 1 209 ? 2.094 8.048 -13.245 1.00 98.50 209 TRP A C 1
ATOM 1528 O O . TRP A 1 209 ? 0.959 8.141 -12.785 1.00 98.50 209 TRP A O 1
ATOM 1538 N N . LEU A 1 210 ? 3.050 7.319 -12.657 1.00 98.50 210 LEU A N 1
ATOM 1539 C CA . LEU A 1 210 ? 2.825 6.573 -11.416 1.00 98.50 210 LEU A CA 1
ATOM 1540 C C . LEU A 1 210 ? 2.363 7.501 -10.286 1.00 98.50 210 LEU A C 1
ATOM 1542 O O . LEU A 1 210 ? 1.337 7.246 -9.667 1.00 98.50 210 LEU A O 1
ATOM 1546 N N . ALA A 1 211 ? 3.035 8.636 -10.090 1.00 97.94 211 ALA A N 1
ATOM 1547 C CA . ALA A 1 211 ? 2.661 9.633 -9.084 1.00 97.94 211 ALA A CA 1
ATOM 1548 C C . ALA A 1 211 ? 1.251 10.213 -9.258 1.00 97.94 211 ALA A C 1
ATOM 1550 O O . ALA A 1 211 ? 0.653 10.643 -8.275 1.00 97.94 211 ALA A O 1
ATOM 1551 N N . ALA A 1 212 ? 0.718 10.229 -10.479 1.00 98.31 212 ALA A N 1
ATOM 1552 C CA . ALA A 1 212 ? -0.634 10.703 -10.746 1.00 98.31 212 ALA A CA 1
ATOM 1553 C C . ALA A 1 212 ? -1.700 9.596 -10.653 1.00 98.31 212 ALA A C 1
ATOM 1555 O O . ALA A 1 212 ? -2.857 9.902 -10.366 1.00 98.31 212 ALA A O 1
ATOM 1556 N N . ASN A 1 213 ? -1.337 8.333 -10.907 1.00 98.56 213 ASN A N 1
ATOM 1557 C CA . ASN A 1 213 ? -2.314 7.274 -11.185 1.00 98.56 213 ASN A CA 1
ATOM 1558 C C . ASN A 1 213 ? -2.227 6.043 -10.276 1.00 98.56 213 ASN A C 1
ATOM 1560 O O . ASN A 1 213 ? -3.235 5.362 -10.100 1.00 98.56 213 ASN A O 1
ATOM 1564 N N . ALA A 1 214 ? -1.067 5.741 -9.690 1.00 98.06 214 ALA A N 1
ATOM 1565 C CA . ALA A 1 214 ? -0.831 4.475 -8.993 1.00 98.06 214 ALA A CA 1
ATOM 1566 C C . ALA A 1 214 ? -1.764 4.259 -7.784 1.00 98.06 214 ALA A C 1
ATOM 1568 O O . ALA A 1 214 ? -2.192 3.128 -7.540 1.00 98.06 214 ALA A O 1
ATOM 1569 N N . SER A 1 215 ? -2.170 5.333 -7.098 1.00 97.25 215 SER A N 1
ATOM 1570 C CA . SER A 1 215 ? -3.085 5.266 -5.949 1.00 97.25 215 SER A CA 1
ATOM 1571 C C . SER A 1 215 ? -4.481 4.751 -6.317 1.00 97.25 215 SER A C 1
ATOM 1573 O O . SER A 1 215 ? -5.134 4.109 -5.499 1.00 97.25 215 SER A O 1
ATOM 1575 N N . GLN A 1 216 ? -4.922 4.915 -7.572 1.00 96.94 216 GLN A N 1
ATOM 1576 C CA . GLN A 1 216 ? -6.181 4.336 -8.072 1.00 96.94 216 GLN A CA 1
ATOM 1577 C C . GLN A 1 216 ? -6.147 2.799 -8.110 1.00 96.94 216 GLN A C 1
ATOM 1579 O O . GLN A 1 216 ? -7.190 2.146 -8.119 1.00 96.94 216 GLN A O 1
ATOM 1584 N N . PHE A 1 217 ? -4.944 2.222 -8.128 1.00 96.88 217 PHE A N 1
ATOM 1585 C CA . PHE A 1 217 ? -4.695 0.784 -8.071 1.00 96.88 217 PHE A CA 1
ATOM 1586 C C . PHE A 1 217 ? -4.207 0.340 -6.688 1.00 96.88 217 PHE A C 1
ATOM 1588 O O . PHE A 1 217 ? -3.777 -0.801 -6.535 1.00 96.88 217 PHE A O 1
ATOM 1595 N N . GLY A 1 218 ? -4.267 1.232 -5.695 1.00 95.50 218 GLY A N 1
ATOM 1596 C CA . GLY A 1 218 ? -3.838 0.969 -4.329 1.00 95.50 218 GLY A CA 1
ATOM 1597 C C . GLY A 1 218 ? -2.323 0.978 -4.146 1.00 95.50 218 GLY A C 1
ATOM 1598 O O . GLY A 1 218 ? -1.860 0.360 -3.200 1.00 95.50 218 GLY A O 1
ATOM 1599 N N . PHE A 1 219 ? -1.539 1.616 -5.022 1.00 98.19 219 PHE A N 1
ATOM 1600 C CA . PHE A 1 219 ? -0.085 1.745 -4.862 1.00 98.19 219 PHE A CA 1
ATOM 1601 C C . PHE A 1 219 ? 0.321 3.166 -4.472 1.00 98.19 219 PHE A C 1
ATOM 1603 O O . PHE A 1 219 ? -0.069 4.133 -5.122 1.00 98.19 219 PHE A O 1
ATOM 1610 N N . GLU A 1 220 ? 1.182 3.272 -3.466 1.00 97.19 220 GLU A N 1
ATOM 1611 C CA . GLU A 1 220 ? 1.729 4.534 -2.964 1.00 97.19 220 GLU A CA 1
ATOM 1612 C C . GLU A 1 220 ? 3.262 4.525 -3.041 1.00 97.19 220 GLU A C 1
ATOM 1614 O O . GLU A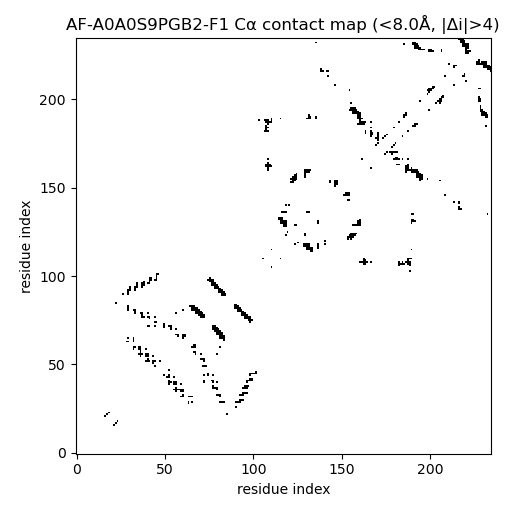 1 220 ? 3.881 3.478 -2.809 1.00 97.19 220 GLU A O 1
ATOM 1619 N N . PRO A 1 221 ? 3.907 5.663 -3.349 1.00 96.56 221 PRO A N 1
ATOM 1620 C CA . PRO A 1 221 ? 5.358 5.725 -3.447 1.00 96.56 221 PRO A CA 1
ATOM 1621 C C . PRO A 1 221 ? 6.001 5.592 -2.066 1.00 96.56 221 PRO A C 1
ATOM 1623 O O . PRO A 1 221 ? 5.482 6.101 -1.067 1.00 96.56 221 PRO A O 1
ATOM 1626 N N . LEU A 1 222 ? 7.179 4.972 -2.001 1.00 93.50 222 LEU A N 1
ATOM 1627 C CA . LEU A 1 222 ? 8.017 5.082 -0.812 1.00 93.50 222 LEU A CA 1
ATOM 1628 C C . LEU A 1 222 ? 8.662 6.474 -0.768 1.00 93.50 222 LEU A C 1
ATOM 1630 O O . LEU A 1 222 ? 9.338 6.899 -1.703 1.00 93.50 222 LEU A O 1
ATOM 1634 N N . THR A 1 223 ? 8.422 7.208 0.317 1.00 86.94 223 THR A N 1
ATOM 1635 C CA . THR A 1 223 ? 8.912 8.588 0.471 1.00 86.94 223 THR A CA 1
ATOM 1636 C C . THR A 1 223 ? 10.145 8.708 1.359 1.00 86.94 223 THR A C 1
ATOM 1638 O O . THR A 1 223 ? 10.819 9.734 1.314 1.00 86.94 223 THR A O 1
ATOM 1641 N N . ASP A 1 224 ? 10.409 7.704 2.195 1.00 83.50 224 ASP A N 1
ATOM 1642 C CA . ASP A 1 224 ? 11.584 7.642 3.064 1.00 83.50 224 ASP A CA 1
ATOM 1643 C C . ASP A 1 224 ? 11.998 6.170 3.285 1.00 83.50 224 ASP A C 1
ATOM 1645 O O . ASP A 1 224 ? 11.222 5.416 3.885 1.00 83.50 224 ASP A O 1
ATOM 1649 N N . PRO A 1 225 ? 13.180 5.740 2.802 1.00 84.75 225 PRO A N 1
ATOM 1650 C CA . PRO A 1 225 ? 14.098 6.504 1.950 1.00 84.75 225 PRO A CA 1
ATOM 1651 C C . PRO A 1 225 ? 13.457 6.927 0.614 1.00 84.75 225 PRO A C 1
ATOM 1653 O O . PRO A 1 225 ? 12.491 6.324 0.154 1.00 84.75 225 PRO A O 1
ATOM 1656 N N . ASP A 1 226 ? 13.980 7.996 0.002 1.00 87.69 226 ASP A N 1
ATOM 1657 C CA . ASP A 1 226 ? 13.519 8.461 -1.314 1.00 87.69 226 ASP A CA 1
ATOM 1658 C C . ASP A 1 226 ? 13.975 7.486 -2.413 1.00 87.69 226 ASP A C 1
ATOM 1660 O O . ASP A 1 226 ? 15.099 7.572 -2.917 1.00 87.69 226 ASP A O 1
ATOM 1664 N N . GLU A 1 227 ? 13.075 6.577 -2.784 1.00 93.81 227 GLU A N 1
ATOM 1665 C CA . GLU A 1 227 ? 13.257 5.574 -3.833 1.00 93.81 227 GLU A CA 1
ATOM 1666 C C . GLU A 1 227 ? 12.141 5.732 -4.884 1.00 93.81 227 GLU A C 1
ATOM 1668 O O . GLU A 1 227 ? 11.086 5.112 -4.777 1.00 93.81 227 GLU A O 1
ATOM 1673 N N . PRO A 1 228 ? 12.334 6.568 -5.926 1.00 96.00 228 PRO A N 1
ATOM 1674 C CA . PRO A 1 228 ? 11.303 6.878 -6.929 1.00 96.00 228 PRO A CA 1
ATOM 1675 C C . PRO A 1 228 ? 10.710 5.657 -7.654 1.00 96.00 228 PRO A C 1
ATOM 1677 O O . PRO A 1 228 ? 9.614 5.719 -8.216 1.00 96.00 228 PRO A O 1
ATOM 1680 N N . TRP A 1 229 ? 11.457 4.560 -7.685 1.00 97.50 229 TRP A N 1
ATOM 1681 C CA . TRP A 1 229 ? 11.062 3.308 -8.310 1.00 97.50 229 TRP A CA 1
ATOM 1682 C C . TRP A 1 229 ? 10.294 2.366 -7.377 1.00 97.50 229 TRP A C 1
ATOM 1684 O O . TRP A 1 229 ? 9.679 1.436 -7.893 1.00 97.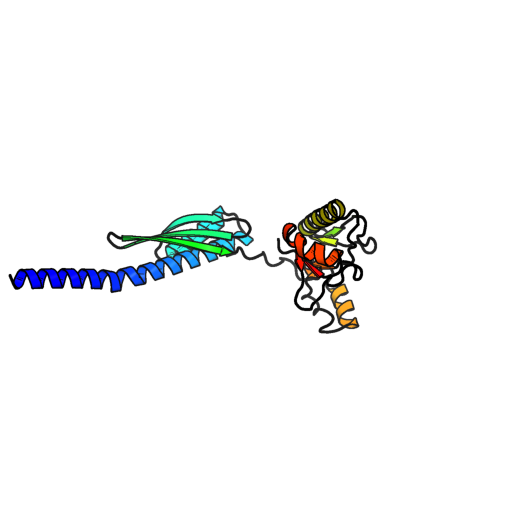50 229 TRP A O 1
ATOM 1694 N N . HIS A 1 230 ? 10.297 2.606 -6.059 1.00 97.75 230 HIS A N 1
ATOM 1695 C CA . HIS A 1 230 ? 9.683 1.738 -5.050 1.00 97.75 230 HIS A CA 1
ATOM 1696 C C . HIS A 1 230 ? 8.250 2.174 -4.749 1.00 97.75 230 HIS A C 1
ATOM 1698 O O . HIS A 1 230 ? 7.994 3.310 -4.332 1.00 97.75 230 HIS A O 1
ATOM 1704 N N . TRP A 1 231 ? 7.308 1.241 -4.882 1.00 98.19 231 TRP A N 1
ATOM 1705 C CA . TRP A 1 231 ? 5.886 1.465 -4.615 1.00 98.19 231 TRP A CA 1
ATOM 1706 C C . TRP A 1 231 ? 5.317 0.362 -3.721 1.00 98.19 231 TRP A C 1
ATOM 1708 O O . TRP A 1 231 ? 5.540 -0.827 -3.945 1.00 98.19 231 TRP A O 1
ATOM 1718 N N . ASN A 1 232 ? 4.561 0.752 -2.695 1.00 97.06 232 ASN A N 1
ATOM 1719 C CA . ASN A 1 232 ? 3.922 -0.165 -1.754 1.00 97.06 232 ASN A CA 1
ATOM 1720 C C . ASN A 1 232 ? 2.426 -0.253 -2.030 1.00 97.06 232 ASN A C 1
ATOM 1722 O O . ASN A 1 232 ? 1.751 0.768 -2.141 1.00 97.06 232 ASN A O 1
ATOM 1726 N N . TYR A 1 233 ? 1.892 -1.470 -2.054 1.00 95.56 233 TYR A N 1
ATOM 1727 C CA . TYR A 1 233 ? 0.455 -1.677 -2.106 1.00 95.56 233 TYR A CA 1
ATOM 1728 C C . TYR A 1 233 ? -0.192 -1.381 -0.748 1.00 95.56 233 TYR A C 1
ATOM 1730 O O . TYR A 1 233 ? 0.125 -2.005 0.276 1.00 95.56 233 TYR A O 1
ATOM 1738 N N . THR A 1 234 ? -1.124 -0.434 -0.736 1.00 90.44 234 THR A N 1
ATOM 1739 C CA . THR A 1 234 ? -1.872 0.000 0.436 1.00 90.44 234 THR A CA 1
ATOM 1740 C C . THR A 1 234 ? -3.357 -0.376 0.460 1.00 90.44 234 THR A C 1
ATOM 1742 O O . THR A 1 234 ? -3.970 -0.249 1.525 1.00 90.44 234 THR A O 1
ATOM 1745 N N . GLY A 1 235 ? -3.888 -0.941 -0.627 1.00 79.62 235 GLY A N 1
ATOM 1746 C CA . GLY A 1 235 ? -5.305 -1.309 -0.739 1.00 79.62 235 GLY A CA 1
ATOM 1747 C C . GLY A 1 235 ? -6.185 -0.147 -1.164 1.00 79.62 235 GLY A C 1
ATOM 1748 O O . GLY A 1 235 ? -6.058 0.935 -0.552 1.00 79.62 235 GLY A O 1
#

Secondary structure (DSSP, 8-state):
-HHHHHHHHHHHHHHHHHIIIIIHHHHHHHHHHHHHHHHHHHHHHTTS-HHHHHHHHHHHHHHTT-EEEEEEE-SSEEEEEEEEEETTEEEEEEEEEEPPPPPPSS-TT---TTTEEE---TTB-TTTTPEEEHHHHHHHHHHHHHHHHHHSS---EEE----HHHHHHHHHHH-TTTSPPTT--GGGGT-EEEE-TTTS-TTSHHHHHHHHHGGGGTEEE-TTTT-TTEEEE--

Solvent-accessible surface area (backbone atoms only — not comparable to full-atom values): 12126 Å² total; per-residue (Å²): 110,68,70,60,53,52,54,53,50,51,53,52,49,52,53,50,47,48,46,61,74,52,48,52,60,47,52,55,46,46,46,54,23,13,45,51,13,6,43,45,19,5,64,36,43,53,78,45,52,56,70,56,14,41,52,45,16,35,50,43,13,45,78,55,71,29,42,62,76,45,67,47,65,56,91,58,38,12,41,22,28,29,32,43,74,58,91,95,45,76,47,75,34,75,25,70,23,68,28,51,77,65,72,72,95,50,60,43,20,57,69,58,72,90,52,42,36,72,52,86,54,79,50,40,36,70,81,76,57,27,26,19,27,55,70,50,36,55,31,49,50,54,46,48,50,50,49,26,74,76,69,74,48,65,71,42,33,55,44,27,47,38,42,36,71,54,36,39,54,48,25,75,74,57,28,79,90,78,25,53,60,66,60,66,38,60,27,16,68,22,39,23,38,29,36,31,74,74,68,23,37,77,84,30,71,62,26,48,49,43,78,74,48,33,60,84,51,18,31,43,73,42,72,79,71,80,36,65,28,34,31,36,58,71,106

Nearest PDB structures (foldseek):
  4mph-assembly1_B  TM=7.423E-01  e=3.014E-07  Bacillus anthracis
  6w90-assembly1_A  TM=7.157E-01  e=2.631E+00  synthetic construct
  3hty-assembly4_D  TM=7.212E-01  e=9.866E+00  Bacteroides thetaiotaomicron VPI-5482
  6kr4-assembly4_D  TM=3.365E-01  e=2.477E+00  Homo sapiens
  2ooq-assembly2_B  TM=2.161E-01  e=3.150E+00  Homo sapiens

pLDDT: mean 90.93, std 9.38, range [56.34, 98.81]

Foldseek 3Di:
DVVVVVVVVVVVVVVVCCCVVPVVVVQVLQVVLQAQLQVQLQACVQPDDNVVSNVSSQVSSVVSVWGWPDWDDDPFKIKTKIWDDDDPDIDIDIDMDTRDHPDPPAFQQGDDPVQWDFQDDPQEDVVVTAIAGPLLSVLVVVVQVVCCVVPVDGFHWYHFAHHLVRLVVVCVVPNPPVGDDRRPDLSSSRFKTFTDPVVQDPPHPSLVCCVVPVVVSQWDADVVVPDSRMIGRHD

Mean predicted aligned error: 12.96 Å